Protein AF-A0A250WRG3-F1 (afdb_monomer)

Radius of gyration: 29.63 Å; Cα contacts (8 Å, |Δi|>4): 263; chains: 1; bounding box: 100×42×71 Å

InterPro domains:
  IPR007217 Per1-like [PF04080] (64-296)
  IPR007217 Per1-like [PTHR13148] (9-296)

Sequence (308 aa):
MRGIFLISLLLTAIYRRVQGSEGDTSPAFHSCTWRCQHTGCAQVRENIEICGTACPHINQLPIPTALRLTRWSCEDDCRYHCMHELEDARRAQGVPNQHRVIKYFGKWPFQRVLGAQEFMSVLLSLGNMLAHIHACLALISCCSSITQKPYTGHFKMGRSKSPCTEEVFSSMNAATPSADAIVSGSNTKSVRLGGVGLHYPYLGLWLMYSGIHVNAWLWSAAFHVRDTRLTERLDYCSANVVVAASLVCALLRAALPAPKQYRALGIMAVGLVLAVTGWHLRYMLYIKFDYGWNMRYLRGQVNQSIHE

Solvent-accessible surface area (backbone atoms only — not comparable to full-atom values): 18076 Å² total; per-residue (Å²): 113,73,67,60,52,50,51,51,53,48,53,59,66,65,57,63,72,85,70,62,49,75,40,60,67,31,64,68,48,52,53,36,28,55,40,13,57,77,58,15,38,23,74,81,52,91,98,39,71,47,64,21,70,49,27,85,69,45,97,64,80,76,59,54,65,41,38,59,75,49,62,53,44,28,62,57,34,14,45,51,54,41,48,42,52,54,51,52,53,52,57,72,65,64,54,90,87,65,79,72,82,65,46,41,87,93,37,66,77,52,77,63,50,82,50,10,47,37,47,68,56,22,52,52,23,47,51,53,22,49,52,29,50,51,53,42,51,53,56,50,50,53,54,55,59,60,74,69,59,78,90,83,67,85,88,65,99,60,94,74,83,62,88,76,59,63,75,69,48,65,82,73,61,93,78,84,86,87,84,89,84,89,87,87,88,91,79,91,73,89,73,82,77,69,87,73,71,87,76,64,91,54,53,68,58,53,47,51,52,27,52,50,44,32,54,21,23,49,27,40,20,48,21,32,39,36,81,41,81,63,32,46,51,47,21,58,49,29,50,51,51,47,56,51,48,53,53,39,50,53,37,49,66,60,14,70,82,39,60,72,75,54,22,52,52,28,52,51,51,41,53,50,52,52,51,55,49,52,53,51,49,49,39,42,73,74,73,57,75,50,68,71,58,50,57,30,55,77,68,68,54,80,81,80,70,97,78,125

Foldseek 3Di:
DVVVVVVVVVVVVVPPPPDDWPQAPDPLLVQQLVCCQVQQWGDSDVVDIDGQLQHPNDPDDDRDPLCVVQVDHSSNSSSLRSLQVVQVVQVVVVPVPPPDFTDHPNDGNADDDSQFRLVVQLVVLVVQLVVLVVVLVLLVVVLVVLVPDDPPDDDDPDPDDDPNPPPPVVVPDPDDDDDDDDDDDDDDDPDPPDDDRPDPPCSVLSNVLSVLSNQLSVLSSSCSSHPDPVSVLSNLLSVLVNLLSVVLSVLCVVQVVDDPVSVVVSVVVNVVSVVVSVVVSCCCPPPHPDPVVSVCVSVVNDDPDPPD

Structure (mmCIF, N/CA/C/O backbone):
data_AF-A0A250WRG3-F1
#
_entry.id   AF-A0A250WRG3-F1
#
loop_
_atom_site.group_PDB
_atom_site.id
_atom_site.type_symbol
_atom_site.label_atom_id
_atom_site.label_alt_id
_atom_site.label_comp_id
_atom_site.label_asym_id
_atom_site.label_entity_id
_atom_site.label_seq_id
_atom_site.pdbx_PDB_ins_code
_atom_site.Cartn_x
_atom_site.Cartn_y
_atom_site.Cartn_z
_atom_site.occupancy
_atom_site.B_iso_or_equiv
_atom_site.auth_seq_id
_atom_site.auth_comp_id
_atom_site.auth_asym_id
_atom_site.auth_atom_id
_atom_site.pdbx_PDB_model_num
ATOM 1 N N . MET A 1 1 ? 44.764 -16.989 21.990 1.00 52.09 1 MET A N 1
ATOM 2 C CA . MET A 1 1 ? 44.731 -17.197 20.519 1.00 52.09 1 MET A CA 1
ATOM 3 C C . MET A 1 1 ? 43.597 -18.111 20.039 1.00 52.09 1 MET A C 1
ATOM 5 O O . MET A 1 1 ? 42.956 -17.757 19.062 1.00 52.09 1 MET A O 1
ATOM 9 N N . ARG A 1 2 ? 43.262 -19.218 20.727 1.00 55.12 2 ARG A N 1
ATOM 10 C CA . ARG A 1 2 ? 42.149 -20.119 20.331 1.00 55.12 2 ARG A CA 1
ATOM 11 C C . ARG A 1 2 ? 40.747 -19.471 20.339 1.00 55.12 2 ARG A C 1
ATOM 13 O O . ARG A 1 2 ? 39.940 -19.777 19.472 1.00 55.12 2 ARG A O 1
ATOM 20 N N . GLY A 1 3 ? 40.483 -18.530 21.253 1.00 52.00 3 GLY A N 1
ATOM 21 C CA . GLY A 1 3 ? 39.196 -17.815 21.328 1.00 52.00 3 GLY A CA 1
ATOM 22 C C . GLY A 1 3 ? 38.951 -16.808 20.195 1.00 52.00 3 GLY A C 1
ATOM 23 O O . GLY A 1 3 ? 37.831 -16.693 19.719 1.00 52.00 3 GLY A O 1
ATOM 24 N N . ILE A 1 4 ? 39.999 -16.139 19.697 1.00 59.41 4 ILE A N 1
ATOM 25 C CA . ILE A 1 4 ? 39.891 -15.183 18.575 1.00 59.41 4 ILE A CA 1
ATOM 26 C C . ILE A 1 4 ? 39.601 -15.928 17.265 1.00 59.41 4 ILE A C 1
ATOM 28 O O . ILE A 1 4 ? 38.814 -15.462 16.448 1.00 59.41 4 ILE A O 1
ATOM 32 N N . PHE A 1 5 ? 40.180 -17.120 17.092 1.00 60.19 5 PHE A N 1
ATOM 33 C CA . PHE A 1 5 ? 39.924 -17.966 15.927 1.00 60.19 5 PHE A CA 1
ATOM 34 C C . PHE A 1 5 ? 38.482 -18.489 15.902 1.00 60.19 5 PHE A C 1
ATOM 36 O O . PHE A 1 5 ? 37.865 -18.485 14.846 1.00 60.19 5 PHE A O 1
ATOM 43 N N . LEU A 1 6 ? 37.919 -18.860 17.059 1.00 57.47 6 LEU A N 1
ATOM 44 C CA . LEU A 1 6 ? 36.515 -19.275 17.186 1.00 57.47 6 LEU A CA 1
ATOM 45 C C . LEU A 1 6 ? 35.536 -18.118 16.961 1.00 57.47 6 LEU A C 1
ATOM 47 O O . LEU A 1 6 ? 34.519 -18.318 16.308 1.00 57.47 6 LEU A O 1
ATOM 51 N N . ILE A 1 7 ? 35.856 -16.909 17.433 1.00 64.38 7 ILE A N 1
ATOM 52 C CA . ILE A 1 7 ? 35.065 -15.704 17.144 1.00 64.38 7 ILE A CA 1
ATOM 53 C C . ILE A 1 7 ? 35.142 -15.359 15.650 1.00 64.38 7 ILE A C 1
ATOM 55 O O . ILE A 1 7 ? 34.116 -15.073 15.053 1.00 64.38 7 ILE A O 1
ATOM 59 N N . SER A 1 8 ? 36.310 -15.465 15.008 1.00 62.38 8 SER A N 1
ATOM 60 C CA . SER A 1 8 ? 36.462 -15.264 13.556 1.00 62.38 8 SER A CA 1
ATOM 61 C C . SER A 1 8 ? 35.712 -16.322 12.726 1.00 62.38 8 SER A C 1
ATOM 63 O O . SER A 1 8 ? 35.047 -15.984 11.747 1.00 62.38 8 SER A O 1
ATOM 65 N N . LEU A 1 9 ? 35.733 -17.594 13.147 1.00 61.31 9 LEU A N 1
ATOM 66 C CA . LEU A 1 9 ? 34.967 -18.683 12.521 1.00 61.31 9 LEU A CA 1
ATOM 67 C C . LEU A 1 9 ? 33.452 -18.523 12.726 1.00 61.31 9 LEU A C 1
ATOM 69 O O . LEU A 1 9 ? 32.679 -18.799 11.815 1.00 61.31 9 LEU A O 1
ATOM 73 N N . LEU A 1 10 ? 33.022 -18.031 13.892 1.00 58.41 10 LEU A N 1
ATOM 74 C CA . LEU A 1 10 ? 31.625 -17.688 14.160 1.00 58.41 10 LEU A CA 1
ATOM 75 C C . LEU A 1 10 ? 31.193 -16.455 13.359 1.00 58.41 10 LEU A C 1
ATOM 77 O O . LEU A 1 10 ? 30.137 -16.496 12.752 1.00 58.41 10 LEU A O 1
ATOM 81 N N . LEU A 1 11 ? 32.008 -15.403 13.260 1.00 57.62 11 LEU A N 1
ATOM 82 C CA . LEU A 1 11 ? 31.707 -14.208 12.457 1.00 57.62 11 LEU A CA 1
ATOM 83 C C . LEU A 1 11 ? 31.663 -14.510 10.948 1.00 57.62 11 LEU A C 1
ATOM 85 O O . LEU A 1 11 ? 30.830 -13.957 10.237 1.00 57.62 11 LEU A O 1
ATOM 89 N N . THR A 1 12 ? 32.500 -15.427 10.453 1.00 60.34 12 THR A N 1
ATOM 90 C CA . THR A 1 12 ? 32.446 -15.890 9.053 1.00 60.34 12 THR A CA 1
ATOM 91 C C . THR A 1 12 ? 31.292 -16.866 8.791 1.00 60.34 12 THR A C 1
ATOM 93 O O . THR A 1 12 ? 30.733 -16.842 7.698 1.00 60.34 12 THR A O 1
ATOM 96 N N . ALA A 1 13 ? 30.861 -17.651 9.788 1.00 56.41 13 ALA A N 1
ATOM 97 C CA . ALA A 1 13 ? 29.656 -18.489 9.714 1.00 56.41 13 ALA A CA 1
ATOM 98 C C . ALA A 1 13 ? 28.337 -17.702 9.903 1.00 56.41 13 ALA A C 1
ATOM 100 O O . ALA A 1 13 ? 27.296 -18.109 9.386 1.00 56.41 13 ALA A O 1
ATOM 101 N N . ILE A 1 14 ? 28.381 -16.568 10.614 1.00 53.28 14 ILE A N 1
ATOM 102 C CA . ILE A 1 14 ? 27.273 -15.615 10.816 1.00 53.28 14 ILE A CA 1
ATOM 103 C C . ILE A 1 14 ? 27.176 -14.615 9.656 1.00 53.28 14 ILE A C 1
ATOM 105 O O . ILE A 1 14 ? 26.111 -14.038 9.447 1.00 53.28 14 ILE A O 1
ATOM 109 N N . TYR A 1 15 ? 28.202 -14.503 8.802 1.00 45.25 15 TYR A N 1
ATOM 110 C CA . TYR A 1 15 ? 28.076 -13.901 7.472 1.00 45.25 15 TYR A CA 1
ATOM 111 C C . TYR A 1 15 ? 27.241 -14.809 6.551 1.00 45.25 15 TYR A C 1
ATOM 113 O O . TYR A 1 15 ? 27.670 -15.257 5.486 1.00 45.25 15 TYR A O 1
ATOM 121 N N . ARG A 1 16 ? 25.995 -15.093 6.945 1.00 46.97 16 ARG A N 1
ATOM 122 C CA . ARG A 1 16 ? 24.955 -15.427 5.986 1.00 46.97 16 ARG A CA 1
ATOM 123 C C . ARG A 1 16 ? 24.880 -14.227 5.066 1.00 46.97 16 ARG A C 1
ATOM 125 O O . ARG A 1 16 ? 24.434 -13.154 5.462 1.00 46.97 16 ARG A O 1
ATOM 132 N N . ARG A 1 17 ? 25.370 -14.404 3.841 1.00 48.59 17 ARG A N 1
ATOM 133 C CA . ARG A 1 17 ? 25.143 -13.445 2.766 1.00 48.59 17 ARG A CA 1
ATOM 134 C C . ARG A 1 17 ? 23.641 -13.181 2.767 1.00 48.59 17 ARG A C 1
ATOM 136 O O . ARG A 1 17 ? 22.871 -14.113 2.544 1.00 48.59 17 ARG A O 1
ATOM 143 N N . VAL A 1 18 ? 23.232 -11.948 3.058 1.00 57.41 18 VAL A N 1
ATOM 144 C CA . VAL A 1 18 ? 21.893 -11.472 2.712 1.00 57.41 18 VAL A CA 1
ATOM 145 C C . VAL A 1 18 ? 21.832 -11.590 1.196 1.00 57.41 18 VAL A C 1
ATOM 147 O O . VAL A 1 18 ? 22.334 -10.740 0.466 1.00 57.41 18 VAL A O 1
ATOM 150 N N . GLN A 1 19 ? 21.373 -12.742 0.720 1.00 59.53 19 GLN A N 1
ATOM 151 C CA . GLN A 1 19 ? 21.234 -12.996 -0.696 1.00 59.53 19 GLN A CA 1
ATOM 152 C C . GLN A 1 19 ? 19.965 -12.272 -1.113 1.00 59.53 19 GLN A C 1
ATOM 154 O O . GLN A 1 19 ? 18.886 -12.523 -0.572 1.00 59.53 19 GLN A O 1
ATOM 159 N N . GLY A 1 20 ? 20.116 -11.330 -2.045 1.00 67.25 20 GLY A N 1
ATOM 160 C CA . GLY A 1 20 ? 18.975 -10.791 -2.770 1.00 67.25 20 GLY A CA 1
ATOM 161 C C . GLY A 1 20 ? 18.187 -11.930 -3.414 1.00 67.25 20 GLY A C 1
ATOM 162 O O . GLY A 1 20 ? 18.671 -13.063 -3.513 1.00 67.25 20 GLY A O 1
ATOM 163 N N . SER A 1 21 ? 16.963 -11.647 -3.853 1.00 78.75 21 SER A N 1
ATOM 164 C CA . SER A 1 21 ? 16.206 -12.645 -4.603 1.00 78.75 21 SER A CA 1
ATOM 165 C C . SER A 1 21 ? 17.012 -13.144 -5.813 1.00 78.75 21 SER A C 1
ATOM 167 O O . SER A 1 21 ? 17.951 -12.495 -6.279 1.00 78.75 21 SER A O 1
ATOM 169 N N . GLU A 1 22 ? 16.672 -14.323 -6.331 1.00 82.25 22 GLU A N 1
ATOM 170 C CA . GLU A 1 22 ? 17.368 -14.893 -7.494 1.00 82.25 22 GLU A CA 1
ATOM 171 C C . GLU A 1 22 ? 17.373 -13.913 -8.687 1.00 82.25 22 GLU A C 1
ATOM 173 O O . GLU A 1 22 ? 18.369 -13.806 -9.399 1.00 82.25 22 GLU A O 1
ATOM 178 N N . GLY A 1 23 ? 16.315 -13.106 -8.837 1.00 84.94 23 GLY A N 1
ATOM 179 C CA . GLY A 1 23 ? 16.266 -12.016 -9.809 1.00 84.94 23 GLY A CA 1
ATOM 180 C C . GLY A 1 23 ? 17.217 -10.859 -9.481 1.00 84.94 23 GLY A C 1
ATOM 181 O O . GLY A 1 23 ? 17.881 -10.347 -10.380 1.00 84.94 23 GLY A O 1
ATOM 182 N N . ASP A 1 24 ? 17.356 -10.491 -8.203 1.00 86.31 24 ASP A N 1
ATOM 183 C CA . ASP A 1 24 ? 18.244 -9.404 -7.740 1.00 86.31 24 ASP A CA 1
ATOM 184 C C . ASP A 1 24 ? 19.723 -9.712 -7.916 1.00 86.31 24 ASP A C 1
ATOM 186 O O . ASP A 1 24 ? 20.548 -8.804 -7.954 1.00 86.31 24 ASP A O 1
ATOM 190 N N . THR A 1 25 ? 20.080 -10.989 -7.972 1.00 88.62 25 THR A N 1
ATOM 191 C CA . THR A 1 25 ? 21.469 -11.428 -8.134 1.00 88.62 25 THR A CA 1
ATOM 192 C C . THR A 1 25 ? 21.793 -11.813 -9.578 1.00 88.62 25 THR A C 1
ATOM 194 O O . THR A 1 25 ? 22.950 -12.091 -9.882 1.00 88.62 25 THR A O 1
ATOM 197 N N . SER A 1 26 ? 20.808 -11.770 -10.486 1.00 90.19 26 SER A N 1
ATOM 198 C CA . SER A 1 26 ? 20.960 -12.154 -11.892 1.00 90.19 26 SER A CA 1
ATOM 199 C C . SER A 1 26 ? 21.845 -11.170 -12.676 1.00 90.19 26 SER A C 1
ATOM 201 O O . SER A 1 26 ? 21.442 -10.022 -12.895 1.00 90.19 26 SER A O 1
ATOM 203 N N . PRO A 1 27 ? 23.016 -11.600 -13.194 1.00 92.38 27 PRO A N 1
ATOM 204 C CA . PRO A 1 27 ? 23.880 -10.737 -14.003 1.00 92.38 27 PRO A CA 1
ATOM 205 C C . PRO A 1 27 ? 23.204 -10.267 -15.295 1.00 92.38 27 PRO A C 1
ATOM 207 O O . PRO A 1 27 ? 23.422 -9.139 -15.731 1.00 92.38 27 PRO A O 1
ATOM 210 N N . ALA A 1 28 ? 22.348 -11.109 -15.884 1.00 90.69 28 ALA A N 1
ATOM 211 C CA . ALA A 1 28 ? 21.584 -10.768 -17.081 1.00 90.69 28 ALA A CA 1
ATOM 212 C C . ALA A 1 28 ? 20.602 -9.618 -16.810 1.00 90.69 28 ALA A C 1
ATOM 214 O O . ALA A 1 28 ? 20.494 -8.694 -17.615 1.00 90.69 28 ALA A O 1
ATOM 215 N N . PHE A 1 29 ? 19.940 -9.629 -15.647 1.00 92.38 29 PHE A N 1
ATOM 216 C CA . PHE A 1 29 ? 19.032 -8.555 -15.252 1.00 92.38 29 PHE A CA 1
ATOM 217 C C . PHE A 1 29 ? 19.786 -7.239 -15.025 1.00 92.38 29 PHE A C 1
ATOM 219 O O . PHE A 1 29 ? 19.388 -6.196 -15.546 1.00 92.38 29 PHE A O 1
ATOM 226 N N . HIS A 1 30 ? 20.913 -7.285 -14.308 1.00 93.44 30 HIS A N 1
ATOM 227 C CA . HIS A 1 30 ? 21.760 -6.107 -14.081 1.00 93.44 30 HIS A CA 1
ATOM 228 C C . HIS A 1 30 ? 22.308 -5.532 -15.384 1.00 93.44 30 HIS A C 1
ATOM 230 O O . HIS A 1 30 ? 22.240 -4.327 -15.599 1.00 93.44 30 HIS A O 1
ATOM 236 N N . SER A 1 31 ? 22.798 -6.383 -16.286 1.00 94.12 31 SER A N 1
ATOM 237 C CA . SER A 1 31 ? 23.332 -5.942 -17.576 1.00 94.12 31 SER A CA 1
ATOM 238 C C . SER A 1 31 ? 22.256 -5.282 -18.445 1.00 94.12 31 SER A C 1
ATOM 240 O O . SER A 1 31 ? 22.477 -4.193 -18.978 1.00 94.12 31 SER A O 1
ATOM 242 N N . CYS A 1 32 ? 21.071 -5.896 -18.523 1.00 93.44 32 CYS A N 1
ATOM 243 C CA . CYS A 1 32 ? 19.923 -5.363 -19.252 1.00 93.44 32 CYS A CA 1
ATOM 244 C C . CYS A 1 32 ? 19.477 -4.003 -18.699 1.00 93.44 32 CYS A C 1
ATOM 246 O O . CYS A 1 32 ? 19.359 -3.028 -19.443 1.00 93.44 32 CYS A O 1
ATOM 248 N N . THR A 1 33 ? 19.274 -3.919 -17.381 1.00 94.12 33 THR A N 1
ATOM 249 C CA . THR A 1 33 ? 18.787 -2.694 -16.732 1.00 94.12 33 THR A CA 1
ATOM 250 C C . THR A 1 33 ? 19.800 -1.565 -16.828 1.00 94.12 33 THR A C 1
ATOM 252 O O . THR A 1 33 ? 19.420 -0.451 -17.181 1.00 94.12 33 THR A O 1
ATOM 255 N N . TRP A 1 34 ? 21.085 -1.856 -16.603 1.00 94.06 34 TRP A N 1
ATOM 256 C CA . TRP A 1 34 ? 22.159 -0.880 -16.749 1.00 94.06 34 TRP A CA 1
ATOM 257 C C . TRP A 1 34 ? 22.223 -0.334 -18.176 1.00 94.06 34 TRP A C 1
ATOM 259 O O . TRP A 1 34 ? 22.240 0.880 -18.359 1.00 94.06 34 TRP A O 1
ATOM 269 N N . ARG A 1 35 ? 22.188 -1.201 -19.199 1.00 93.25 35 ARG A N 1
ATOM 270 C CA . ARG A 1 35 ? 22.231 -0.757 -20.600 1.00 93.25 35 ARG A CA 1
ATOM 271 C C . ARG A 1 35 ? 21.020 0.109 -20.939 1.00 93.25 35 ARG A C 1
ATOM 273 O O . ARG A 1 35 ? 21.198 1.247 -21.351 1.00 93.25 35 ARG A O 1
ATOM 280 N N . CYS A 1 36 ? 19.814 -0.370 -20.635 1.00 92.75 36 CYS A N 1
ATOM 281 C CA . CYS A 1 36 ? 18.571 0.361 -20.887 1.00 92.75 36 CYS A CA 1
ATOM 282 C C . CYS A 1 36 ? 18.566 1.751 -20.234 1.00 92.75 36 CYS A C 1
ATOM 284 O O . CYS A 1 36 ? 18.158 2.720 -20.864 1.00 92.75 36 CYS A O 1
ATOM 286 N N . GLN A 1 37 ? 19.074 1.885 -19.007 1.00 92.88 37 GLN A N 1
ATOM 287 C CA . GLN A 1 37 ? 19.130 3.179 -18.322 1.00 92.88 37 GLN A CA 1
ATOM 288 C C . GLN A 1 37 ? 20.056 4.191 -19.005 1.00 92.88 37 GLN A C 1
ATOM 290 O O . GLN A 1 37 ? 19.748 5.381 -19.013 1.00 92.88 37 GLN A O 1
ATOM 295 N N . HIS A 1 38 ? 21.178 3.735 -19.568 1.00 90.88 38 HIS A N 1
ATOM 296 C CA . HIS A 1 38 ? 22.181 4.616 -20.175 1.00 90.88 38 HIS A CA 1
ATOM 297 C C . HIS A 1 38 ? 21.868 4.944 -21.637 1.00 90.88 38 HIS A C 1
ATOM 299 O O . HIS A 1 38 ? 22.127 6.058 -22.081 1.00 90.88 38 HIS A O 1
ATOM 305 N N . THR A 1 39 ? 21.317 3.990 -22.391 1.00 88.75 39 THR A N 1
ATOM 306 C CA . THR A 1 39 ? 21.052 4.148 -23.831 1.00 88.75 39 THR A CA 1
ATOM 307 C C . THR A 1 39 ? 19.570 4.319 -24.167 1.00 88.75 39 THR A C 1
ATOM 309 O O . THR A 1 39 ? 19.235 4.551 -25.322 1.00 88.75 39 THR A O 1
ATOM 312 N N . GLY A 1 40 ? 18.663 4.202 -23.194 1.00 88.50 40 GLY A N 1
ATOM 313 C CA . GLY A 1 40 ? 17.206 4.175 -23.394 1.00 88.50 40 GLY A CA 1
ATOM 314 C C . GLY A 1 40 ? 16.669 2.805 -23.829 1.00 88.50 40 GLY A C 1
ATOM 315 O O . GLY A 1 40 ? 15.524 2.472 -23.524 1.00 88.50 40 GLY A O 1
ATOM 316 N N . CYS A 1 41 ? 17.506 1.993 -24.480 1.00 89.31 41 CYS A N 1
ATOM 317 C CA . CYS A 1 41 ? 17.183 0.647 -24.944 1.00 89.31 41 CYS A CA 1
ATOM 318 C C . CYS A 1 41 ? 18.270 -0.372 -24.574 1.00 89.31 41 CYS A C 1
ATOM 320 O O . CYS A 1 41 ? 19.432 -0.013 -24.390 1.00 89.31 41 CYS A O 1
ATOM 322 N N . ALA A 1 42 ? 17.904 -1.645 -24.446 1.00 89.31 42 ALA A N 1
ATOM 323 C CA . ALA A 1 42 ? 18.813 -2.755 -24.202 1.00 89.31 42 ALA A CA 1
ATOM 324 C C . ALA A 1 42 ? 18.514 -3.918 -25.149 1.00 89.31 42 ALA A C 1
ATOM 326 O O . ALA A 1 42 ? 17.386 -4.399 -25.233 1.00 89.31 42 ALA A O 1
ATOM 327 N N . GLN A 1 43 ? 19.553 -4.423 -25.807 1.00 87.25 43 GLN A N 1
ATOM 328 C CA . GLN A 1 43 ? 19.478 -5.675 -26.547 1.00 87.25 43 GLN A CA 1
ATOM 329 C C . GLN A 1 43 ? 19.546 -6.853 -25.569 1.00 87.25 43 GLN A C 1
ATOM 331 O O . GLN A 1 43 ? 20.522 -6.984 -24.826 1.00 87.25 43 GLN A O 1
ATOM 336 N N . VAL A 1 44 ? 18.516 -7.702 -25.570 1.00 84.19 44 VAL A N 1
ATOM 337 C CA . VAL A 1 44 ? 18.405 -8.845 -24.642 1.00 84.19 44 VAL A CA 1
ATOM 338 C C . VAL A 1 44 ? 18.717 -10.168 -25.342 1.00 84.19 44 VAL A C 1
ATOM 340 O O . VAL A 1 44 ? 19.273 -11.076 -24.724 1.00 84.19 44 VAL A O 1
ATOM 343 N N . ARG A 1 45 ? 18.405 -10.274 -26.641 1.00 81.06 45 ARG A N 1
ATOM 344 C CA . ARG A 1 45 ? 18.690 -11.431 -27.509 1.00 81.06 45 ARG A CA 1
ATOM 345 C C . ARG A 1 45 ? 19.027 -10.964 -28.927 1.00 81.06 45 ARG A C 1
ATOM 347 O O . ARG A 1 45 ? 18.960 -9.773 -29.235 1.00 81.06 45 ARG A O 1
ATOM 354 N N . GLU A 1 46 ? 19.396 -11.894 -29.803 1.00 82.69 46 GLU A N 1
ATOM 355 C CA . GLU A 1 46 ? 19.498 -11.604 -31.237 1.00 82.69 46 GLU A CA 1
ATOM 356 C C . GLU A 1 46 ? 18.148 -11.087 -31.757 1.00 82.69 46 GLU A C 1
ATOM 358 O O . GLU A 1 46 ? 17.116 -11.725 -31.561 1.00 82.69 46 GLU A O 1
ATOM 363 N N . ASN A 1 47 ? 18.159 -9.904 -32.379 1.00 83.12 47 ASN A N 1
ATOM 364 C CA . ASN A 1 47 ? 16.991 -9.206 -32.938 1.00 83.12 47 ASN A CA 1
ATOM 365 C C . ASN A 1 47 ? 15.889 -8.794 -31.943 1.00 83.12 47 ASN A C 1
ATOM 367 O O . ASN A 1 47 ? 14.820 -8.370 -32.376 1.00 83.12 47 ASN A O 1
ATOM 371 N N . ILE A 1 48 ? 16.132 -8.883 -30.631 1.00 84.25 48 ILE A N 1
ATOM 372 C CA . ILE A 1 48 ? 15.190 -8.412 -29.607 1.00 84.25 48 ILE A CA 1
ATOM 373 C C . ILE A 1 48 ? 15.846 -7.289 -28.810 1.00 84.25 48 ILE A C 1
ATOM 375 O O . ILE A 1 48 ? 16.755 -7.506 -27.999 1.00 84.25 48 ILE A O 1
ATOM 379 N N . GLU A 1 49 ? 15.348 -6.081 -29.050 1.00 88.56 49 GLU A N 1
ATOM 380 C CA . GLU A 1 49 ? 15.673 -4.870 -28.312 1.00 88.56 49 GLU A CA 1
ATOM 381 C C . GLU A 1 49 ? 14.451 -4.428 -27.511 1.00 88.56 49 GLU A C 1
ATOM 383 O O . GLU A 1 49 ? 13.335 -4.365 -28.025 1.00 88.56 49 GLU A O 1
ATOM 388 N N . ILE A 1 50 ? 14.671 -4.118 -26.238 1.00 87.69 50 ILE A N 1
ATOM 389 C CA . ILE A 1 50 ? 13.661 -3.509 -25.380 1.00 87.69 50 ILE A CA 1
ATOM 390 C C . ILE A 1 50 ? 14.024 -2.049 -25.147 1.00 87.69 50 ILE A C 1
ATOM 392 O O . ILE A 1 50 ? 15.197 -1.717 -25.007 1.00 87.69 50 ILE A O 1
ATOM 396 N N . CYS A 1 51 ? 13.028 -1.179 -25.039 1.00 87.38 51 CYS A N 1
ATOM 397 C CA . CYS A 1 51 ? 13.238 0.235 -24.756 1.00 87.38 51 CYS A CA 1
ATOM 398 C C . CYS A 1 51 ? 12.388 0.668 -23.566 1.00 87.38 51 CYS A C 1
ATOM 400 O O . CYS A 1 51 ? 11.204 0.342 -23.491 1.00 87.38 51 CYS A O 1
ATOM 402 N N . GLY A 1 52 ? 12.987 1.417 -22.640 1.00 85.62 52 GLY A N 1
ATOM 403 C CA . GLY A 1 52 ? 12.271 2.023 -21.525 1.00 85.62 52 GLY A CA 1
ATOM 404 C C . GLY A 1 52 ? 11.484 3.238 -22.002 1.00 85.62 52 GLY A C 1
ATOM 405 O O . GLY A 1 52 ? 12.039 4.319 -22.142 1.00 85.62 52 GLY A O 1
ATOM 406 N N . THR A 1 53 ? 10.181 3.095 -22.213 1.00 85.94 53 THR A N 1
ATOM 407 C CA . THR A 1 53 ? 9.251 4.174 -22.598 1.00 85.94 53 THR A CA 1
ATOM 408 C C . THR A 1 53 ? 9.276 5.427 -21.703 1.00 85.94 53 THR A C 1
ATOM 410 O O . THR A 1 53 ? 8.852 6.499 -22.136 1.00 85.94 53 THR A O 1
ATOM 413 N N . ALA A 1 54 ? 9.762 5.321 -20.462 1.00 84.06 54 ALA A N 1
ATOM 414 C CA . ALA A 1 54 ? 9.962 6.450 -19.547 1.00 84.06 54 ALA A CA 1
ATOM 415 C C . ALA A 1 54 ? 11.354 7.117 -19.650 1.00 84.06 54 ALA A C 1
ATOM 417 O O . ALA A 1 54 ? 11.644 8.037 -18.881 1.00 84.06 54 ALA A O 1
ATOM 418 N N . CYS A 1 55 ? 12.231 6.661 -20.550 1.00 85.75 55 CYS A N 1
ATOM 419 C CA . CYS A 1 55 ? 13.596 7.166 -20.686 1.00 85.75 55 CYS A CA 1
ATOM 420 C C . CYS A 1 55 ? 13.689 8.375 -21.635 1.00 85.75 55 CYS A C 1
ATOM 422 O O . CYS A 1 55 ? 13.083 8.374 -22.704 1.00 85.75 55 CYS A O 1
ATOM 424 N N . PRO A 1 56 ? 14.483 9.407 -21.286 1.00 72.38 56 PRO A N 1
ATOM 425 C CA . PRO A 1 56 ? 14.587 10.643 -22.067 1.00 72.38 56 PRO A CA 1
ATOM 426 C C . PRO A 1 56 ? 15.460 10.510 -23.324 1.00 72.38 56 PRO A C 1
ATOM 428 O O . PRO A 1 56 ? 15.405 11.372 -24.193 1.00 72.38 56 PRO A O 1
ATOM 431 N N . HIS A 1 57 ? 16.280 9.457 -23.414 1.00 70.25 57 HIS A N 1
ATOM 432 C CA . HIS A 1 57 ? 17.246 9.241 -24.500 1.00 70.25 57 HIS A CA 1
ATOM 433 C C . HIS A 1 57 ? 16.626 8.672 -25.781 1.00 70.25 57 HIS A C 1
ATOM 435 O O . HIS A 1 57 ? 17.313 8.526 -26.789 1.00 70.25 57 HIS A O 1
ATOM 441 N N . ILE A 1 58 ? 15.332 8.357 -25.755 1.00 68.12 58 ILE A N 1
ATOM 442 C CA . ILE A 1 58 ? 14.614 7.864 -26.923 1.00 68.12 58 ILE A CA 1
ATOM 443 C C . ILE A 1 58 ? 14.109 9.082 -27.700 1.00 68.12 58 ILE A C 1
ATOM 445 O O . ILE A 1 58 ? 13.339 9.879 -27.173 1.00 68.12 58 ILE A O 1
ATOM 449 N N . ASN A 1 59 ? 14.509 9.217 -28.967 1.00 55.09 59 ASN A N 1
ATOM 450 C CA . ASN A 1 59 ? 14.082 10.287 -29.887 1.00 55.09 59 ASN A CA 1
ATOM 451 C C . ASN A 1 59 ? 12.582 10.233 -30.266 1.00 55.09 59 ASN A C 1
ATOM 453 O O . ASN A 1 59 ? 12.172 10.798 -31.280 1.00 55.09 59 ASN A O 1
ATOM 457 N N . GLN A 1 60 ? 11.748 9.550 -29.481 1.00 59.19 60 GLN A N 1
ATOM 458 C CA . GLN A 1 60 ? 10.313 9.472 -29.699 1.00 59.19 60 GLN A CA 1
ATOM 459 C C . GLN A 1 60 ? 9.552 10.297 -28.661 1.00 59.19 60 GLN A C 1
ATOM 461 O O . GLN A 1 60 ? 9.827 10.267 -27.466 1.00 59.19 60 GLN A O 1
ATOM 466 N N . LEU A 1 61 ? 8.601 11.048 -29.215 1.00 64.69 61 LEU A N 1
ATOM 467 C CA . LEU A 1 61 ? 7.418 11.694 -28.657 1.00 64.69 61 LEU A CA 1
ATOM 468 C C . LEU A 1 61 ? 6.967 11.272 -27.235 1.00 64.69 61 LEU A C 1
ATOM 470 O O . LEU A 1 61 ? 7.173 10.149 -26.791 1.00 64.69 61 LEU A O 1
ATOM 474 N N . PRO A 1 62 ? 6.290 12.193 -26.526 1.00 75.06 62 PRO A N 1
ATOM 475 C CA . PRO A 1 62 ? 6.255 12.296 -25.068 1.00 75.06 62 PRO A CA 1
ATOM 476 C C . PRO A 1 62 ? 5.939 10.999 -24.311 1.00 75.06 62 PRO A C 1
ATOM 478 O O . PRO A 1 62 ? 4.990 10.301 -24.656 1.00 75.06 62 PRO A O 1
ATOM 481 N N . ILE A 1 63 ? 6.651 10.781 -23.189 1.00 82.62 63 ILE A N 1
ATOM 482 C CA . ILE A 1 63 ? 6.371 9.721 -22.196 1.00 82.62 63 ILE A CA 1
ATOM 483 C C . ILE A 1 63 ? 4.850 9.583 -21.993 1.00 82.62 63 ILE A C 1
ATOM 485 O O . ILE A 1 63 ? 4.202 10.598 -21.691 1.00 82.62 63 ILE A O 1
ATOM 489 N N . PRO A 1 64 ? 4.273 8.371 -22.104 1.00 87.56 64 PRO A N 1
ATOM 490 C CA . PRO A 1 64 ? 2.833 8.187 -21.992 1.00 87.56 64 PRO A CA 1
ATOM 491 C C . PRO A 1 64 ? 2.266 8.776 -20.694 1.00 87.56 64 PRO A C 1
ATOM 493 O O . PRO A 1 64 ? 2.837 8.612 -19.611 1.00 87.56 64 PRO A O 1
ATOM 496 N N . THR A 1 65 ? 1.106 9.438 -20.782 1.00 88.75 65 THR A N 1
ATOM 497 C CA . THR A 1 65 ? 0.484 10.160 -19.655 1.00 88.75 65 THR A CA 1
ATOM 498 C C . THR A 1 65 ? 0.298 9.282 -18.420 1.00 88.75 65 THR A C 1
ATOM 500 O O . THR A 1 65 ? 0.526 9.744 -17.308 1.00 88.75 65 THR A O 1
ATOM 503 N N . ALA A 1 66 ? -0.041 8.004 -18.598 1.00 90.12 66 ALA A N 1
ATOM 504 C CA . ALA A 1 66 ? -0.174 7.054 -17.497 1.00 90.12 66 ALA A CA 1
ATOM 505 C C . ALA A 1 66 ? 1.129 6.903 -16.691 1.00 90.12 66 ALA A C 1
ATOM 507 O O . ALA A 1 66 ? 1.097 6.982 -15.463 1.00 90.12 66 ALA A O 1
ATOM 508 N N . LEU A 1 67 ? 2.280 6.765 -17.363 1.00 89.88 67 LEU A N 1
ATOM 509 C CA . LEU A 1 67 ? 3.592 6.679 -16.710 1.00 89.88 67 LEU A CA 1
ATOM 510 C C . LEU A 1 67 ? 4.003 8.011 -16.072 1.00 89.88 67 LEU A C 1
ATOM 512 O O . LEU A 1 67 ? 4.607 8.011 -15.000 1.00 89.88 67 LEU A O 1
ATOM 516 N N . ARG A 1 68 ? 3.631 9.145 -16.683 1.00 89.75 68 ARG A N 1
ATOM 517 C CA . ARG A 1 68 ? 3.846 10.480 -16.098 1.00 89.75 68 ARG A CA 1
ATOM 518 C C . ARG A 1 68 ? 3.054 10.671 -14.806 1.00 89.75 68 ARG A C 1
ATOM 520 O O . ARG A 1 68 ? 3.621 11.086 -13.798 1.00 89.75 68 ARG A O 1
ATOM 527 N N . LEU A 1 69 ? 1.763 10.339 -14.824 1.00 91.19 69 LEU A N 1
ATOM 528 C CA . LEU A 1 69 ? 0.870 10.453 -13.668 1.00 91.19 69 LEU A CA 1
ATOM 529 C C . LEU A 1 69 ? 1.310 9.533 -12.525 1.00 91.19 69 LEU A C 1
ATOM 531 O O . LEU A 1 69 ? 1.334 9.949 -11.371 1.00 91.19 69 LEU A O 1
ATOM 535 N N . THR A 1 70 ? 1.727 8.310 -12.851 1.00 91.38 70 THR A N 1
ATOM 536 C CA . THR A 1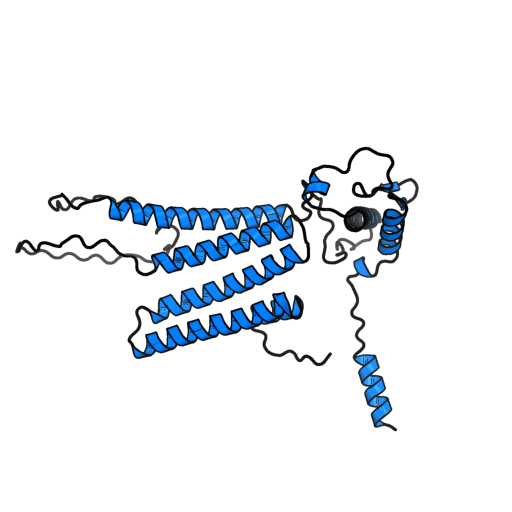 70 ? 2.228 7.332 -11.871 1.00 91.38 70 THR A CA 1
ATOM 537 C C . THR A 1 70 ? 3.727 7.477 -11.576 1.00 91.38 70 THR A C 1
ATOM 539 O O . THR A 1 70 ? 4.289 6.677 -10.832 1.00 91.38 70 THR A O 1
ATOM 542 N N . ARG A 1 71 ? 4.384 8.525 -12.097 1.00 91.56 71 ARG A N 1
ATOM 543 C CA . ARG A 1 71 ? 5.789 8.885 -11.828 1.00 91.56 71 ARG A CA 1
ATOM 544 C C . ARG A 1 71 ? 6.760 7.710 -11.990 1.00 91.56 71 ARG A C 1
ATOM 546 O O . ARG A 1 71 ? 7.531 7.385 -11.081 1.00 91.56 71 ARG A O 1
ATOM 553 N N . TRP A 1 72 ? 6.709 7.038 -13.131 1.00 91.62 72 TRP A N 1
ATOM 554 C CA . TRP A 1 72 ? 7.725 6.046 -13.480 1.00 91.62 72 TRP A CA 1
ATOM 555 C C . TRP A 1 72 ? 9.026 6.741 -13.860 1.00 91.62 72 TRP A C 1
ATOM 557 O O . TRP A 1 72 ? 9.031 7.650 -14.688 1.00 91.62 72 TRP A O 1
ATOM 567 N N . SER A 1 73 ? 10.122 6.318 -13.235 1.00 91.81 73 SER A N 1
ATOM 568 C CA . SER A 1 73 ? 11.458 6.718 -13.664 1.00 91.81 73 SER A CA 1
ATOM 569 C C . SER A 1 73 ? 11.923 5.831 -14.824 1.00 91.81 73 SER A C 1
ATOM 571 O O . SER A 1 73 ? 11.416 4.722 -15.002 1.00 91.81 73 SER A O 1
ATOM 573 N N . CYS A 1 74 ? 12.921 6.293 -15.582 1.00 91.56 74 CYS A N 1
ATOM 574 C CA . CYS A 1 74 ? 13.603 5.461 -16.578 1.00 91.56 74 CYS A CA 1
ATOM 575 C C . CYS A 1 74 ? 14.150 4.167 -15.947 1.00 91.56 74 CYS A C 1
ATOM 577 O O . CYS A 1 74 ? 14.002 3.088 -16.510 1.00 91.56 74 CYS A O 1
ATOM 579 N N . GLU A 1 75 ? 14.700 4.252 -14.732 1.00 92.81 75 GLU A N 1
ATOM 580 C CA . GLU A 1 75 ? 15.192 3.091 -13.987 1.00 92.81 75 GLU A CA 1
ATOM 581 C C . GLU A 1 75 ? 14.088 2.069 -13.692 1.00 92.81 75 GLU A C 1
ATOM 583 O O . GLU A 1 75 ? 14.284 0.877 -13.937 1.00 92.81 75 GLU A O 1
ATOM 588 N N . ASP A 1 76 ? 12.929 2.518 -13.205 1.00 92.44 76 ASP A N 1
ATOM 589 C CA . ASP A 1 76 ? 11.798 1.634 -12.912 1.00 92.44 76 ASP A CA 1
ATOM 590 C C . ASP A 1 76 ? 11.247 0.980 -14.180 1.00 92.44 76 ASP A C 1
ATOM 592 O O . ASP A 1 76 ? 10.923 -0.207 -14.178 1.00 92.44 76 ASP A O 1
ATOM 596 N N . ASP A 1 77 ? 11.153 1.744 -15.268 1.00 93.25 77 ASP A N 1
ATOM 597 C CA . ASP A 1 77 ? 10.600 1.259 -16.529 1.00 93.25 77 ASP A CA 1
ATOM 598 C C . ASP A 1 77 ? 11.545 0.262 -17.215 1.00 93.25 77 ASP A C 1
ATOM 600 O O . ASP A 1 77 ? 11.112 -0.806 -17.646 1.00 93.25 77 ASP A O 1
ATOM 604 N N . CYS A 1 78 ? 12.855 0.527 -17.202 1.00 93.38 78 CYS A N 1
ATOM 605 C CA . CYS A 1 78 ? 13.866 -0.434 -17.641 1.00 93.38 78 CYS A CA 1
ATOM 606 C C . CYS A 1 78 ? 13.837 -1.722 -16.807 1.00 93.38 78 CYS A C 1
ATOM 608 O O . CYS A 1 78 ? 13.886 -2.816 -17.368 1.00 93.38 78 CYS A O 1
ATOM 610 N N . ARG A 1 79 ? 13.708 -1.626 -15.473 1.00 93.56 79 ARG A N 1
ATOM 611 C CA . ARG A 1 79 ? 13.539 -2.806 -14.603 1.00 93.56 79 ARG A CA 1
ATOM 612 C C . ARG A 1 79 ? 12.299 -3.611 -14.968 1.00 93.56 79 ARG A C 1
ATOM 614 O O . ARG A 1 79 ? 12.376 -4.835 -15.013 1.00 93.56 79 ARG A O 1
ATOM 621 N N . TYR A 1 80 ? 11.183 -2.938 -15.239 1.00 93.88 80 TYR A N 1
ATOM 622 C CA . TYR A 1 80 ? 9.944 -3.580 -15.666 1.00 93.88 80 TYR A CA 1
ATOM 623 C C . TYR A 1 80 ? 10.137 -4.355 -16.975 1.00 93.88 80 TYR A C 1
ATOM 625 O O . TYR A 1 80 ? 9.881 -5.557 -17.006 1.00 93.88 80 TYR A O 1
ATOM 633 N N . HIS A 1 81 ? 10.649 -3.707 -18.026 1.00 93.19 81 HIS A N 1
ATOM 634 C CA . HIS A 1 81 ? 10.829 -4.352 -19.329 1.00 93.19 81 HIS A CA 1
ATOM 635 C C . HIS A 1 81 ? 11.856 -5.495 -19.287 1.00 93.19 81 HIS A C 1
ATOM 637 O O . HIS A 1 81 ? 11.571 -6.580 -19.790 1.00 93.19 81 HIS A O 1
ATOM 643 N N . CYS A 1 82 ? 13.003 -5.301 -18.625 1.00 92.94 82 CYS A N 1
ATOM 644 C CA . CYS A 1 82 ? 14.011 -6.354 -18.466 1.00 92.94 82 CYS A CA 1
ATOM 645 C C . CYS A 1 82 ? 13.469 -7.569 -17.706 1.00 92.94 82 CYS A C 1
ATOM 647 O O . CYS A 1 82 ? 13.767 -8.701 -18.070 1.00 92.94 82 CYS A O 1
ATOM 649 N N . MET A 1 83 ? 12.682 -7.353 -16.649 1.00 92.75 83 MET A N 1
ATOM 650 C CA . MET A 1 83 ? 12.095 -8.441 -15.866 1.00 92.75 83 MET A CA 1
ATOM 651 C C . MET A 1 83 ? 11.154 -9.303 -16.720 1.00 92.75 83 MET A C 1
ATOM 653 O O . MET A 1 83 ? 11.236 -10.526 -16.657 1.00 92.75 83 MET A O 1
ATOM 657 N N . HIS A 1 84 ? 10.277 -8.681 -17.514 1.00 92.94 84 HIS A N 1
ATOM 658 C CA . HIS A 1 84 ? 9.347 -9.407 -18.387 1.00 92.94 84 HIS A CA 1
ATOM 659 C C . HIS A 1 84 ? 10.081 -10.205 -19.463 1.00 92.94 84 HIS A C 1
ATOM 661 O O . HIS A 1 84 ? 9.860 -11.407 -19.575 1.00 92.94 84 HIS A O 1
ATOM 667 N N . GLU A 1 85 ? 11.020 -9.577 -20.173 1.00 90.81 85 GLU A N 1
ATOM 668 C CA . GLU A 1 85 ? 11.750 -10.248 -21.253 1.00 90.81 85 GLU A CA 1
ATOM 669 C C . GLU A 1 85 ? 12.612 -11.404 -20.734 1.00 90.81 85 GLU A C 1
ATOM 671 O O . GLU A 1 85 ? 12.651 -12.465 -21.347 1.00 90.81 85 GLU A O 1
ATOM 676 N N . LEU A 1 86 ? 13.279 -11.251 -19.582 1.00 89.62 86 LEU A N 1
ATOM 677 C CA . LEU A 1 86 ? 14.057 -12.346 -18.993 1.00 89.62 86 LEU A CA 1
ATOM 678 C C . LEU A 1 86 ? 13.170 -13.526 -18.579 1.00 89.62 86 LEU A C 1
ATOM 680 O O . LEU A 1 86 ? 13.577 -14.679 -18.721 1.00 89.62 86 LEU A O 1
ATOM 684 N N . GLU A 1 87 ? 11.974 -13.266 -18.062 1.00 90.56 87 GLU A N 1
ATOM 685 C CA . GLU A 1 87 ? 11.055 -14.332 -17.668 1.00 90.56 87 GLU A CA 1
ATOM 686 C C . GLU A 1 87 ? 10.417 -15.010 -18.887 1.00 90.56 87 GLU A C 1
ATOM 688 O O . GLU A 1 87 ? 1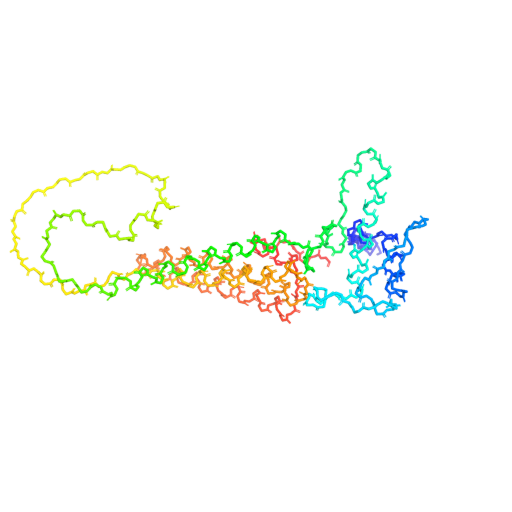0.322 -16.237 -18.916 1.00 90.56 87 GLU A O 1
ATOM 693 N N . ASP A 1 88 ? 10.075 -14.264 -19.938 1.00 88.81 88 ASP A N 1
ATOM 694 C CA . ASP A 1 88 ? 9.608 -14.835 -21.206 1.00 88.81 88 ASP A CA 1
ATOM 695 C C . ASP A 1 88 ? 10.715 -15.638 -21.898 1.00 88.81 88 ASP A C 1
ATOM 697 O O . ASP A 1 88 ? 10.497 -16.760 -22.367 1.00 88.81 88 ASP A O 1
ATOM 701 N N . ALA A 1 89 ? 11.947 -15.136 -21.837 1.00 86.56 89 ALA A N 1
ATOM 702 C CA . ALA A 1 89 ? 13.137 -15.831 -22.283 1.00 86.56 89 ALA A CA 1
ATOM 703 C C . ALA A 1 89 ? 13.321 -17.191 -21.596 1.00 86.56 89 ALA A C 1
ATOM 705 O O . ALA A 1 89 ? 13.643 -18.182 -22.261 1.00 86.56 89 ALA A O 1
ATOM 706 N N . ARG A 1 90 ? 13.103 -17.242 -20.280 1.00 85.06 90 ARG A N 1
ATOM 707 C CA . ARG A 1 90 ? 13.188 -18.458 -19.463 1.00 85.06 90 ARG A CA 1
ATOM 708 C C . ARG A 1 90 ? 12.048 -19.428 -19.723 1.00 85.06 90 ARG A C 1
ATOM 710 O O . ARG A 1 90 ? 12.292 -20.630 -19.779 1.00 85.06 90 ARG A O 1
ATOM 717 N N . ARG A 1 91 ? 10.829 -18.921 -19.912 1.00 85.25 91 ARG A N 1
ATOM 718 C CA . ARG A 1 91 ? 9.666 -19.732 -20.301 1.00 85.25 91 ARG A CA 1
ATOM 719 C C . ARG A 1 91 ? 9.900 -20.408 -21.651 1.00 85.25 91 ARG A C 1
ATOM 721 O O . ARG A 1 91 ? 9.648 -21.601 -21.783 1.00 85.25 91 ARG A O 1
ATOM 728 N N . ALA A 1 92 ? 10.451 -19.675 -22.620 1.00 83.94 92 ALA A N 1
ATOM 729 C CA . ALA A 1 92 ? 10.747 -20.188 -23.958 1.00 83.94 92 ALA A CA 1
ATOM 730 C C . ALA A 1 92 ? 11.840 -21.273 -23.981 1.00 83.94 92 ALA A C 1
ATOM 732 O O . ALA A 1 92 ? 11.850 -22.109 -24.878 1.00 83.94 92 ALA A O 1
ATOM 733 N N . GLN A 1 93 ? 12.748 -21.290 -22.999 1.00 81.50 93 GLN A N 1
ATOM 734 C CA . GLN A 1 93 ? 13.793 -22.318 -22.889 1.00 81.50 93 GLN A CA 1
ATOM 735 C C . GLN A 1 93 ? 13.257 -23.691 -22.447 1.00 81.50 93 GLN A C 1
ATOM 737 O O . GLN A 1 93 ? 14.005 -24.663 -22.492 1.00 81.50 93 GLN A O 1
ATOM 742 N N . GLY A 1 94 ? 11.981 -23.796 -22.050 1.00 65.12 94 GLY A N 1
ATOM 743 C CA . GLY A 1 94 ? 11.273 -25.075 -21.925 1.00 65.12 94 GLY A CA 1
ATOM 744 C C . GLY A 1 94 ? 11.886 -26.079 -20.943 1.00 65.12 94 GLY A C 1
ATOM 745 O O . GLY A 1 94 ? 11.643 -27.277 -21.077 1.00 65.12 94 GLY A O 1
ATOM 746 N N . VAL A 1 95 ? 12.692 -25.625 -19.975 1.00 63.88 95 VAL A N 1
ATOM 747 C CA . VAL A 1 95 ? 13.375 -26.517 -19.030 1.00 63.88 95 VAL A CA 1
ATOM 748 C C . VAL A 1 95 ? 12.324 -27.283 -18.212 1.00 63.88 95 VAL A C 1
ATOM 750 O O . VAL A 1 95 ? 11.496 -26.652 -17.540 1.00 63.88 95 VAL A O 1
ATOM 753 N N . PRO A 1 96 ? 12.338 -28.631 -18.225 1.00 52.16 96 PRO A N 1
ATOM 754 C CA . PRO A 1 96 ? 11.413 -29.426 -17.430 1.00 52.16 96 PRO A CA 1
ATOM 755 C C . PRO A 1 96 ? 11.545 -29.036 -15.952 1.00 52.16 96 PRO A C 1
ATOM 757 O O . PRO A 1 96 ? 12.638 -29.084 -15.393 1.00 52.16 96 PRO A O 1
ATOM 760 N N . ASN A 1 97 ? 10.431 -28.643 -15.325 1.00 55.47 97 ASN A N 1
ATOM 761 C CA . ASN A 1 97 ? 10.314 -28.137 -13.944 1.00 55.47 97 ASN A CA 1
ATOM 762 C C . ASN A 1 97 ? 10.646 -26.648 -13.692 1.00 55.47 97 ASN A C 1
ATOM 764 O O . ASN A 1 97 ? 10.549 -26.206 -12.547 1.00 55.47 97 ASN A O 1
ATOM 768 N N . GLN A 1 98 ? 10.909 -25.825 -14.713 1.00 63.84 98 GLN A N 1
ATOM 769 C CA . GLN A 1 98 ? 11.132 -24.375 -14.547 1.00 63.84 98 GLN A CA 1
ATOM 770 C C . GLN A 1 98 ? 9.831 -23.546 -14.627 1.00 63.84 98 GLN A C 1
ATOM 772 O O . GLN A 1 98 ? 9.751 -22.530 -15.310 1.00 63.84 98 GLN A O 1
ATOM 777 N N . HIS A 1 99 ? 8.787 -23.9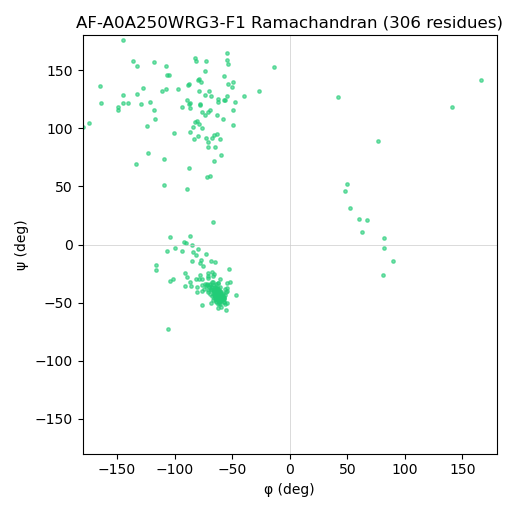65 -13.905 1.00 63.94 99 HIS A N 1
ATOM 778 C CA . HIS A 1 99 ? 7.502 -23.241 -13.840 1.00 63.94 99 HIS A CA 1
ATOM 779 C C . HIS A 1 99 ? 7.499 -22.104 -12.806 1.00 63.94 99 HIS A C 1
ATOM 781 O O . HIS A 1 99 ? 6.525 -21.360 -12.682 1.00 63.94 99 HIS A O 1
ATOM 787 N N . ARG A 1 100 ? 8.572 -21.980 -12.017 1.00 82.25 100 ARG A N 1
ATOM 788 C CA . ARG A 1 100 ? 8.669 -20.980 -10.959 1.00 82.25 100 ARG A CA 1
ATOM 789 C C . ARG A 1 100 ? 9.094 -19.642 -11.553 1.00 82.25 100 ARG A C 1
ATOM 791 O O . ARG A 1 100 ? 10.264 -19.449 -11.865 1.00 82.25 100 ARG A O 1
ATOM 798 N N . VAL A 1 101 ? 8.133 -18.728 -11.647 1.00 86.69 101 VAL A N 1
ATOM 799 C CA . VAL A 1 101 ? 8.394 -17.309 -11.912 1.00 86.69 101 VAL A CA 1
ATOM 800 C C . VAL A 1 101 ? 9.325 -16.766 -10.832 1.00 86.69 101 VAL A C 1
ATOM 802 O O . VAL A 1 101 ? 9.242 -17.175 -9.667 1.00 86.69 101 VAL A O 1
ATOM 805 N N . ILE A 1 102 ? 10.210 -15.849 -11.206 1.00 87.88 102 ILE A N 1
ATOM 806 C CA . ILE A 1 102 ? 11.160 -15.250 -10.271 1.00 87.88 102 ILE A CA 1
ATOM 807 C C . ILE A 1 102 ? 10.771 -13.831 -9.896 1.00 87.88 102 ILE A C 1
ATOM 809 O O . ILE A 1 102 ? 10.176 -13.078 -10.662 1.00 87.88 102 ILE A O 1
ATOM 813 N N . LYS A 1 103 ? 11.083 -13.499 -8.644 1.00 88.50 103 LYS A N 1
ATOM 814 C CA . LYS A 1 103 ? 10.881 -12.182 -8.061 1.00 88.50 103 LYS A CA 1
ATOM 815 C C . LYS A 1 103 ? 12.116 -11.319 -8.330 1.00 88.50 103 LYS A C 1
ATOM 817 O O . LYS A 1 103 ? 13.232 -11.806 -8.165 1.00 88.50 103 LYS A O 1
ATOM 822 N N . TYR A 1 104 ? 11.901 -10.060 -8.701 1.00 90.38 104 TYR A N 1
ATOM 823 C CA . TYR A 1 104 ? 12.935 -9.062 -8.988 1.00 90.38 104 TYR A CA 1
ATOM 824 C C . TYR A 1 104 ? 12.638 -7.793 -8.192 1.00 90.38 104 TYR A C 1
ATOM 826 O O . TYR A 1 104 ? 11.571 -7.201 -8.325 1.00 90.38 104 TYR A O 1
ATOM 834 N N . PHE A 1 105 ? 13.565 -7.375 -7.344 1.00 85.81 105 PHE A N 1
ATOM 835 C CA . PHE A 1 105 ? 13.540 -6.174 -6.509 1.00 85.81 105 PHE A CA 1
ATOM 836 C C . PHE A 1 105 ? 12.224 -5.999 -5.754 1.00 85.81 105 PHE A C 1
ATOM 838 O O . PHE A 1 105 ? 11.612 -4.935 -5.753 1.00 85.81 105 PHE A O 1
ATOM 845 N N . GLY A 1 106 ? 11.740 -7.079 -5.138 1.00 83.00 106 GLY A N 1
ATOM 846 C CA . GLY A 1 106 ? 10.476 -7.034 -4.406 1.00 83.00 106 GLY A CA 1
ATOM 847 C C . GLY A 1 106 ? 9.222 -7.165 -5.282 1.00 83.00 106 GLY A C 1
ATOM 848 O O . GLY A 1 106 ? 8.139 -7.305 -4.719 1.00 83.00 106 GLY A O 1
ATOM 849 N N . LYS A 1 107 ? 9.357 -7.253 -6.609 1.00 88.44 107 LYS A N 1
ATOM 850 C CA . LYS A 1 107 ? 8.252 -7.269 -7.574 1.00 88.44 107 LYS A CA 1
ATOM 851 C C . LYS A 1 107 ? 8.176 -8.557 -8.389 1.00 88.44 107 LYS A C 1
ATOM 853 O O . LYS A 1 107 ? 9.154 -9.282 -8.553 1.00 88.44 107 LYS A O 1
ATOM 858 N N . TRP A 1 108 ? 6.984 -8.820 -8.905 1.00 90.12 108 TRP A N 1
ATOM 859 C CA . TRP A 1 108 ? 6.694 -9.913 -9.831 1.00 90.12 108 TRP A CA 1
ATOM 860 C C . TRP A 1 108 ? 6.460 -9.363 -11.246 1.00 90.12 108 TRP A C 1
ATOM 862 O O . TRP A 1 108 ? 6.016 -8.214 -11.361 1.00 90.12 108 TRP A O 1
ATOM 872 N N . PRO A 1 109 ? 6.702 -10.154 -12.313 1.00 91.44 109 PRO A N 1
ATOM 873 C CA . PRO A 1 109 ? 6.470 -9.776 -13.713 1.00 91.44 109 PRO A CA 1
ATOM 874 C C . PRO A 1 109 ? 4.974 -9.713 -14.053 1.00 91.44 109 PRO A C 1
ATOM 876 O O . PRO A 1 109 ? 4.470 -10.413 -14.929 1.00 91.44 109 PRO A O 1
ATOM 879 N N . PHE A 1 110 ? 4.224 -8.886 -13.330 1.00 92.62 110 PHE A N 1
ATOM 880 C CA . PHE A 1 110 ? 2.835 -8.588 -13.637 1.00 92.62 110 PHE A CA 1
ATOM 881 C C . PHE A 1 110 ? 2.752 -7.576 -14.769 1.00 92.62 110 PHE A C 1
ATOM 883 O O . PHE A 1 110 ? 3.563 -6.652 -14.858 1.00 92.62 110 PHE A O 1
ATOM 890 N N . GLN A 1 111 ? 1.760 -7.764 -15.634 1.00 92.25 111 GLN A N 1
ATOM 891 C CA . GLN A 1 111 ? 1.461 -6.817 -16.696 1.00 92.25 111 GLN A CA 1
ATOM 892 C C . GLN A 1 111 ? 0.909 -5.528 -16.088 1.00 92.25 111 GLN A C 1
ATOM 894 O O . GLN A 1 111 ? -0.025 -5.544 -15.285 1.00 92.25 111 GLN A O 1
ATOM 899 N N . ARG A 1 112 ? 1.507 -4.403 -16.472 1.00 92.25 112 ARG A N 1
ATOM 900 C CA . ARG A 1 112 ? 1.121 -3.075 -16.002 1.00 92.25 112 ARG A CA 1
ATOM 901 C C . ARG A 1 112 ? -0.118 -2.582 -16.744 1.00 92.25 112 ARG A C 1
ATOM 903 O O . ARG A 1 112 ? -0.146 -2.570 -17.971 1.00 92.25 112 ARG A O 1
ATOM 910 N N . VAL A 1 113 ? -1.099 -2.075 -16.003 1.00 93.94 113 VAL A N 1
ATOM 911 C CA . VAL A 1 113 ? -2.333 -1.483 -16.541 1.00 93.94 113 VAL A CA 1
ATOM 912 C C . VAL A 1 113 ? -2.430 -0.039 -16.058 1.00 93.94 113 VAL A C 1
ATOM 914 O O . VAL A 1 113 ? -2.377 0.218 -14.860 1.00 93.94 113 VAL A O 1
ATOM 917 N N . LEU A 1 114 ? -2.528 0.925 -16.982 1.00 90.88 114 LEU A N 1
ATOM 918 C CA . LEU A 1 114 ? -2.607 2.367 -16.673 1.00 90.88 114 LEU A CA 1
ATOM 919 C C . LEU A 1 114 ? -1.489 2.883 -15.738 1.00 90.88 114 LEU A C 1
ATOM 921 O O . LEU A 1 114 ? -1.686 3.821 -14.971 1.00 90.88 114 LEU A O 1
ATOM 925 N N . GLY A 1 115 ? -0.299 2.282 -15.802 1.00 89.50 115 GLY A N 1
ATOM 926 C CA . GLY A 1 115 ? 0.830 2.632 -14.932 1.00 89.50 115 GLY A CA 1
ATOM 927 C C . GLY A 1 115 ? 0.888 1.852 -13.612 1.00 89.50 115 GLY A C 1
ATOM 928 O O . GLY A 1 115 ? 1.949 1.821 -12.995 1.00 89.50 115 GLY A O 1
ATOM 929 N N . ALA A 1 116 ? -0.185 1.158 -13.217 1.00 93.31 116 ALA A N 1
ATOM 930 C CA . ALA A 1 116 ? -0.213 0.294 -12.038 1.00 93.31 116 ALA A CA 1
ATOM 931 C C . ALA A 1 116 ? 0.273 -1.120 -12.383 1.00 93.31 116 ALA A C 1
ATOM 933 O O . ALA A 1 116 ? -0.296 -1.791 -13.245 1.00 93.31 116 ALA A O 1
ATOM 934 N N . GLN A 1 117 ? 1.327 -1.582 -11.711 1.00 91.88 117 GLN A N 1
ATOM 935 C CA . GLN A 1 117 ? 1.842 -2.945 -11.891 1.00 91.88 117 GLN A CA 1
ATOM 936 C C . GLN A 1 117 ? 0.993 -3.982 -11.140 1.00 91.88 117 GLN A C 1
ATOM 938 O O . GLN A 1 117 ? 0.861 -5.115 -11.589 1.00 91.88 117 GLN A O 1
ATOM 943 N N . GLU A 1 118 ? 0.371 -3.591 -10.028 1.00 93.00 118 GLU A N 1
ATOM 944 C CA . GLU A 1 118 ? -0.446 -4.468 -9.184 1.00 93.00 118 GLU A CA 1
ATOM 945 C C . GLU A 1 118 ? -1.931 -4.105 -9.301 1.00 93.00 118 GLU A C 1
ATOM 947 O O . GLU A 1 118 ? -2.631 -3.880 -8.316 1.00 93.00 118 GLU A O 1
ATOM 952 N N . PHE A 1 119 ? -2.420 -4.022 -10.541 1.00 93.69 119 PHE A N 1
ATOM 953 C CA . PHE A 1 119 ? -3.752 -3.495 -10.857 1.00 93.69 119 PHE A CA 1
ATOM 954 C C . PHE A 1 119 ? -4.898 -4.218 -10.124 1.00 93.69 119 PHE A C 1
ATOM 956 O O . PHE A 1 119 ? -5.826 -3.569 -9.646 1.00 93.69 119 PHE A O 1
ATOM 963 N N . MET A 1 120 ? -4.827 -5.545 -9.963 1.00 93.62 120 MET A N 1
ATOM 964 C CA . MET A 1 120 ? -5.843 -6.293 -9.204 1.00 93.62 120 MET A CA 1
ATOM 965 C C . MET A 1 120 ? -5.853 -5.928 -7.719 1.00 93.62 120 MET A C 1
ATOM 967 O O . MET A 1 120 ? -6.925 -5.786 -7.135 1.00 93.62 120 MET A O 1
ATOM 971 N N . SER A 1 121 ? -4.681 -5.715 -7.118 1.00 95.06 121 SER A N 1
ATOM 972 C CA . SER A 1 121 ? -4.579 -5.262 -5.731 1.00 95.06 121 SER A CA 1
ATOM 973 C C . SER A 1 121 ? -5.198 -3.873 -5.565 1.00 95.06 121 SER A C 1
ATOM 975 O O . SER A 1 121 ? -5.937 -3.652 -4.612 1.00 95.06 121 SER A O 1
ATOM 977 N N . VAL A 1 122 ? -5.005 -2.970 -6.538 1.00 96.00 122 VAL A N 1
ATOM 978 C CA . VAL A 1 122 ? -5.677 -1.656 -6.554 1.00 96.00 122 VAL A CA 1
ATOM 979 C C . VAL A 1 122 ? -7.198 -1.816 -6.525 1.00 96.00 122 VAL A C 1
ATOM 981 O O . VAL A 1 122 ? -7.860 -1.188 -5.700 1.00 96.00 122 VAL A O 1
ATOM 984 N N . LEU A 1 123 ? -7.764 -2.668 -7.389 1.00 96.69 123 LEU A N 1
ATOM 985 C CA . LEU A 1 123 ? -9.214 -2.886 -7.444 1.00 96.69 123 LEU A CA 1
ATOM 986 C C . LEU A 1 123 ? -9.768 -3.458 -6.137 1.00 96.69 123 LEU A C 1
ATOM 988 O O . LEU A 1 123 ? -10.798 -2.987 -5.657 1.00 96.69 123 LEU A O 1
ATOM 992 N N . LEU A 1 124 ? -9.089 -4.444 -5.548 1.00 97.19 124 LEU A N 1
ATOM 993 C CA . LEU A 1 124 ? -9.517 -5.046 -4.285 1.00 97.19 124 LEU A CA 1
ATOM 994 C C . LEU A 1 124 ? -9.445 -4.043 -3.125 1.00 97.19 124 LEU A C 1
ATOM 996 O O . LEU A 1 124 ? -10.382 -3.968 -2.330 1.00 97.19 124 LEU A O 1
ATOM 1000 N N . SER A 1 125 ? -8.397 -3.216 -3.062 1.00 98.00 125 SER A N 1
ATOM 1001 C CA . SER A 1 125 ? -8.292 -2.150 -2.060 1.00 98.00 125 SER A CA 1
ATOM 1002 C C . SER A 1 125 ? -9.402 -1.109 -2.227 1.00 98.00 125 SER A C 1
ATOM 1004 O O . SER A 1 125 ? -10.053 -0.747 -1.248 1.00 98.00 125 SER A O 1
ATOM 1006 N N . LEU A 1 126 ? -9.703 -0.682 -3.458 1.00 98.00 126 LEU A N 1
ATOM 1007 C CA . LEU A 1 126 ? -10.829 0.222 -3.723 1.00 98.00 126 LEU A CA 1
ATOM 1008 C C . LEU A 1 126 ? -12.179 -0.415 -3.363 1.00 98.00 126 LEU A C 1
ATOM 1010 O O . LEU A 1 126 ? -13.027 0.256 -2.778 1.00 98.00 126 LEU A O 1
ATOM 1014 N N . GLY A 1 127 ? -12.373 -1.704 -3.649 1.00 98.00 127 GLY A N 1
ATOM 1015 C CA . GLY A 1 127 ? -13.572 -2.446 -3.257 1.00 98.00 127 GLY A CA 1
ATOM 1016 C C . GLY A 1 127 ? -13.781 -2.453 -1.741 1.00 98.00 127 GLY A C 1
ATOM 1017 O O . GLY A 1 127 ? -14.866 -2.121 -1.262 1.00 98.00 127 GLY A O 1
ATOM 1018 N N . ASN A 1 128 ? -12.723 -2.730 -0.975 1.00 97.69 128 ASN A N 1
ATOM 1019 C CA . ASN A 1 128 ? -12.772 -2.661 0.485 1.00 97.69 128 ASN A CA 1
ATOM 1020 C C . ASN A 1 128 ? -13.054 -1.236 0.983 1.00 97.69 128 ASN A C 1
ATOM 1022 O O . ASN A 1 128 ? -13.885 -1.043 1.871 1.00 97.69 128 ASN A O 1
ATOM 1026 N N . MET A 1 129 ? -12.419 -0.221 0.389 1.00 97.81 129 MET A N 1
ATOM 1027 C CA . MET A 1 129 ? -12.686 1.182 0.714 1.00 97.81 129 MET A CA 1
ATOM 1028 C C . MET A 1 129 ? -14.168 1.531 0.520 1.00 97.81 129 MET A C 1
ATOM 1030 O O . MET A 1 129 ? -14.787 2.107 1.416 1.00 97.81 129 MET A O 1
ATOM 1034 N N . LEU A 1 130 ? -14.756 1.140 -0.615 1.00 98.06 130 LEU A N 1
ATOM 1035 C CA . LEU A 1 130 ? -16.167 1.376 -0.926 1.00 98.06 130 LEU A CA 1
ATOM 1036 C C . LEU A 1 130 ? -17.104 0.671 0.059 1.00 98.06 130 LEU A C 1
ATOM 1038 O O . LEU A 1 130 ? -18.091 1.271 0.481 1.00 98.06 130 LEU A O 1
ATOM 1042 N N . ALA A 1 131 ? -16.783 -0.554 0.481 1.00 97.25 131 ALA A N 1
ATOM 1043 C CA . ALA A 1 131 ? -17.561 -1.263 1.495 1.00 97.25 131 ALA A CA 1
ATOM 1044 C C . ALA A 1 131 ? -17.605 -0.492 2.830 1.00 97.25 131 ALA A C 1
ATOM 1046 O O . ALA A 1 131 ? -18.671 -0.351 3.433 1.00 97.25 131 ALA A O 1
ATOM 1047 N N . HIS A 1 132 ? -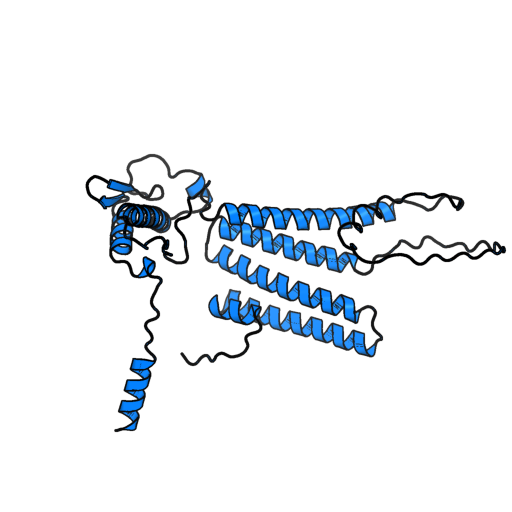16.476 0.080 3.266 1.00 96.62 132 HIS A N 1
ATOM 1048 C CA . HIS A 1 132 ? -16.430 0.898 4.483 1.00 96.62 132 HIS A CA 1
ATOM 1049 C C . HIS A 1 132 ? -17.112 2.265 4.321 1.00 96.62 132 HIS A C 1
ATOM 1051 O O . HIS A 1 132 ? -17.760 2.727 5.260 1.00 96.62 132 HIS A O 1
ATOM 1057 N N . ILE A 1 133 ? -17.039 2.891 3.140 1.00 96.88 133 ILE A N 1
ATOM 1058 C CA . ILE A 1 133 ? -17.813 4.107 2.833 1.00 96.88 133 ILE A CA 1
ATOM 1059 C C . ILE A 1 133 ? -19.312 3.807 2.908 1.00 96.88 133 ILE A C 1
ATOM 1061 O O . ILE A 1 133 ? -20.055 4.541 3.558 1.00 96.88 133 ILE A O 1
ATOM 1065 N N . HIS A 1 134 ? -19.759 2.713 2.293 1.00 95.50 134 HIS A N 1
ATOM 1066 C CA . HIS A 1 134 ? -21.154 2.289 2.345 1.00 95.50 134 HIS A CA 1
ATOM 1067 C C . HIS A 1 134 ? -21.613 2.051 3.791 1.00 95.50 134 HIS A C 1
ATOM 1069 O O . HIS A 1 134 ? -22.658 2.561 4.195 1.00 95.50 134 HIS A O 1
ATOM 1075 N N . ALA A 1 135 ? -20.805 1.359 4.601 1.00 90.81 135 ALA A N 1
ATOM 1076 C CA . ALA A 1 135 ? -21.087 1.159 6.021 1.00 90.81 135 ALA A CA 1
ATOM 1077 C C . ALA A 1 135 ? -21.216 2.491 6.790 1.00 90.81 135 ALA A C 1
ATOM 1079 O O . ALA A 1 135 ? -22.173 2.669 7.546 1.00 90.81 135 ALA A O 1
ATOM 1080 N N . CYS A 1 136 ? -20.312 3.454 6.562 1.00 92.69 136 CYS A N 1
ATOM 1081 C CA . CYS A 1 136 ? -20.409 4.806 7.128 1.00 92.69 136 CYS A CA 1
ATOM 1082 C C . CYS A 1 136 ? -21.732 5.491 6.768 1.00 92.69 136 CYS A C 1
ATOM 1084 O O . CYS A 1 136 ? -22.428 6.001 7.645 1.00 92.69 136 CYS A O 1
ATOM 1086 N N . LEU A 1 137 ? -22.076 5.513 5.477 1.00 91.88 137 LEU A N 1
ATOM 1087 C CA . LEU A 1 137 ? -23.274 6.190 4.982 1.00 91.88 137 LEU A CA 1
ATOM 1088 C C . LEU A 1 137 ? -24.550 5.549 5.535 1.00 91.88 137 LEU A C 1
ATOM 1090 O O . LEU A 1 137 ? -25.448 6.264 5.975 1.00 91.88 137 LEU A O 1
ATOM 1094 N N . ALA A 1 138 ? -24.609 4.217 5.593 1.00 87.75 138 ALA A N 1
ATOM 1095 C CA . ALA A 1 138 ? -25.733 3.494 6.179 1.00 87.75 138 ALA A CA 1
ATOM 1096 C C . ALA A 1 138 ? -25.936 3.842 7.666 1.00 87.75 138 ALA A C 1
ATOM 1098 O O . ALA A 1 138 ? -27.065 4.083 8.101 1.00 87.75 138 ALA A O 1
ATOM 1099 N N . LEU A 1 139 ? -24.848 3.937 8.443 1.00 86.38 139 LEU A N 1
ATOM 1100 C CA . LEU A 1 139 ? -24.900 4.336 9.854 1.00 86.38 139 LEU A CA 1
ATOM 1101 C C . LEU A 1 139 ? -25.410 5.775 10.033 1.00 86.38 139 LEU A C 1
ATOM 1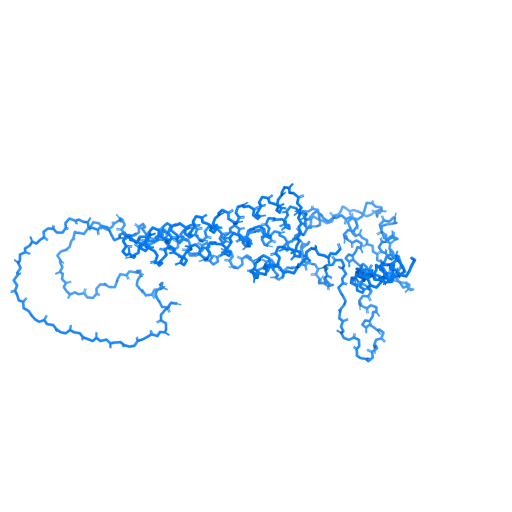103 O O . LEU A 1 139 ? -26.244 6.028 10.907 1.00 86.38 139 LEU A O 1
ATOM 1107 N N . ILE A 1 140 ? -24.952 6.707 9.193 1.00 86.19 140 ILE A N 1
ATOM 1108 C CA . ILE A 1 140 ? -25.381 8.113 9.231 1.00 86.19 140 ILE A CA 1
ATOM 1109 C C . ILE A 1 140 ? -26.861 8.239 8.843 1.00 86.19 140 ILE A C 1
ATOM 1111 O O . ILE A 1 140 ? -27.629 8.878 9.561 1.00 86.19 140 ILE A O 1
ATOM 1115 N N . SER A 1 141 ? -27.291 7.596 7.754 1.00 83.88 141 SER A N 1
ATOM 1116 C CA . SER A 1 141 ? -28.686 7.647 7.294 1.00 83.88 141 SER A CA 1
ATOM 1117 C C . SER A 1 141 ? -29.663 7.035 8.301 1.00 83.88 141 SER A C 1
ATOM 1119 O O . SER A 1 141 ? -30.755 7.573 8.504 1.00 83.88 141 SER A O 1
ATOM 1121 N N . CYS A 1 142 ? -29.270 5.952 8.981 1.00 74.25 142 CYS A N 1
ATOM 1122 C CA . CYS A 1 142 ? -30.048 5.372 10.076 1.00 74.25 142 CYS A CA 1
ATOM 1123 C C . CYS A 1 142 ? -30.238 6.381 11.222 1.00 74.25 142 CYS A C 1
ATOM 1125 O O . CYS A 1 142 ? -31.357 6.587 11.693 1.00 74.25 142 CYS A O 1
ATOM 1127 N N . CYS A 1 143 ? -29.171 7.088 11.611 1.00 69.06 143 CYS A N 1
ATOM 1128 C CA . CYS A 1 143 ? -29.232 8.119 12.647 1.00 69.06 143 CYS A CA 1
ATOM 1129 C C . CYS A 1 143 ? -30.162 9.283 12.258 1.00 69.06 143 CYS A C 1
ATOM 1131 O O . CYS A 1 143 ? -30.992 9.704 13.064 1.00 69.06 143 CYS A O 1
ATOM 1133 N N . SER A 1 144 ? -30.074 9.766 11.016 1.00 65.88 144 SER A N 1
ATOM 1134 C CA . SER A 1 144 ? -30.907 10.866 10.507 1.00 65.88 144 SER A CA 1
ATOM 1135 C C . SER A 1 144 ? -32.389 10.495 10.375 1.00 65.88 144 SER A C 1
ATOM 1137 O O . SER A 1 144 ? -33.259 11.332 10.597 1.00 65.88 144 SER A O 1
ATOM 1139 N N . SER A 1 145 ? -32.711 9.234 10.064 1.00 59.41 145 SER A N 1
ATOM 1140 C CA . SER A 1 145 ? -34.108 8.765 10.030 1.00 59.41 145 SER A CA 1
ATOM 1141 C C . SER A 1 145 ? -34.739 8.647 11.422 1.00 59.41 145 SER A C 1
ATOM 1143 O O . SER A 1 145 ? -35.957 8.768 11.559 1.00 59.41 145 SER A O 1
ATOM 1145 N N . ILE A 1 146 ? -33.933 8.424 12.465 1.00 56.47 146 ILE A N 1
ATOM 1146 C CA . ILE A 1 146 ? -34.407 8.346 13.855 1.00 56.47 146 ILE A CA 1
ATOM 1147 C C . ILE A 1 146 ? -34.706 9.744 14.414 1.00 56.47 146 ILE A C 1
ATOM 1149 O O . ILE A 1 146 ? -35.669 9.904 15.162 1.00 56.47 146 ILE A O 1
ATOM 1153 N N . THR A 1 147 ? -33.938 10.769 14.032 1.00 52.78 147 THR A N 1
ATOM 1154 C CA . THR A 1 147 ? -34.142 12.148 14.512 1.00 52.78 147 THR A CA 1
ATOM 1155 C C . THR A 1 147 ? -35.341 12.853 13.870 1.00 52.78 147 THR A C 1
ATOM 1157 O O . THR A 1 147 ? -35.839 13.824 14.434 1.00 52.78 147 THR A O 1
ATOM 1160 N N . GLN A 1 148 ? -35.845 12.362 12.732 1.00 47.47 148 GLN A N 1
ATOM 1161 C CA . GLN A 1 148 ? -36.918 13.015 11.968 1.00 47.47 148 GLN A CA 1
ATOM 1162 C C . GLN A 1 148 ? -38.347 12.541 12.275 1.00 47.47 148 GLN A C 1
ATOM 1164 O O . GLN A 1 148 ? -39.290 13.132 11.755 1.00 47.47 148 GLN A O 1
ATOM 1169 N N . LYS A 1 149 ? -38.561 11.515 13.111 1.00 37.38 149 LYS A N 1
ATOM 1170 C CA . LYS A 1 149 ? -39.924 11.091 13.483 1.00 37.38 149 LYS A CA 1
ATOM 1171 C C . LYS A 1 149 ? -40.321 11.631 14.861 1.00 37.38 149 LYS A C 1
ATOM 1173 O O . LYS A 1 149 ? -40.029 10.973 15.862 1.00 37.38 149 LYS A O 1
ATOM 1178 N N . PRO A 1 150 ? -41.037 12.770 14.957 1.00 38.16 150 PRO A N 1
ATOM 1179 C CA . PRO A 1 150 ? -41.807 13.053 16.157 1.00 38.16 150 PRO A CA 1
ATOM 1180 C C . PRO A 1 150 ? -42.866 11.953 16.297 1.00 38.16 150 PRO A C 1
ATOM 1182 O O . PRO A 1 150 ? -43.618 11.669 15.366 1.00 38.16 150 PRO A O 1
ATOM 1185 N N . TYR A 1 151 ? -42.889 11.284 17.447 1.00 40.66 151 TYR A N 1
ATOM 1186 C CA . TYR A 1 151 ? -43.862 10.237 17.747 1.00 40.66 151 TYR A CA 1
ATOM 1187 C C . TYR A 1 151 ? -45.242 10.887 17.957 1.00 40.66 151 TYR A C 1
ATOM 1189 O O . TYR A 1 151 ? -45.636 11.203 19.075 1.00 40.66 151 TYR A O 1
ATOM 1197 N N . THR A 1 152 ? -45.974 11.138 16.873 1.00 43.72 152 THR A N 1
ATOM 1198 C CA . THR A 1 152 ? -47.369 11.598 16.894 1.00 43.72 152 THR A CA 1
ATOM 1199 C C . THR A 1 152 ? -48.270 10.462 16.424 1.00 43.72 152 THR A C 1
ATOM 1201 O O . THR A 1 152 ? -48.773 10.442 15.306 1.00 43.72 152 THR A O 1
ATOM 1204 N N . GLY A 1 153 ? -48.457 9.449 17.266 1.00 37.25 153 GLY A N 1
ATOM 1205 C CA . GLY A 1 153 ? -49.319 8.332 16.901 1.00 37.25 153 GLY A CA 1
ATOM 1206 C C . GLY A 1 153 ? -49.724 7.488 18.090 1.00 37.25 153 GLY A C 1
ATOM 1207 O O . GLY A 1 153 ? -48.877 6.927 18.780 1.00 37.25 153 GLY A O 1
ATOM 1208 N N . HIS A 1 154 ? -51.037 7.382 18.300 1.00 37.97 154 HIS A N 1
ATOM 1209 C CA . HIS A 1 154 ? -51.645 6.354 19.136 1.00 37.97 154 HIS A CA 1
ATOM 1210 C C . HIS A 1 154 ? -51.058 4.985 18.775 1.00 37.97 154 HIS A C 1
ATOM 1212 O O . HIS A 1 154 ? -51.136 4.554 17.623 1.00 37.97 154 HIS A O 1
ATOM 1218 N N . PHE A 1 155 ? -50.487 4.302 19.766 1.00 39.00 155 PHE A N 1
ATOM 1219 C CA . PHE A 1 155 ? -49.972 2.946 19.629 1.00 39.00 155 PHE A CA 1
ATOM 1220 C C . PHE A 1 155 ? -51.132 1.995 19.300 1.00 39.00 155 PHE A C 1
ATOM 1222 O O . PHE A 1 155 ? -51.854 1.540 20.185 1.00 39.00 155 PHE A O 1
ATOM 1229 N N . LYS A 1 156 ? -51.346 1.719 18.010 1.00 30.25 156 LYS A N 1
ATOM 1230 C CA . LYS A 1 156 ? -52.089 0.540 17.566 1.00 30.25 156 LYS A CA 1
ATOM 1231 C C . LYS A 1 156 ? -51.079 -0.584 17.397 1.00 30.25 156 LYS A C 1
ATOM 1233 O O . LYS A 1 156 ? -50.099 -0.434 16.672 1.00 30.25 156 LYS A O 1
ATOM 1238 N N . MET A 1 157 ? -51.334 -1.696 18.080 1.00 34.50 157 MET A N 1
ATOM 1239 C CA . MET A 1 157 ? -50.594 -2.949 17.963 1.00 34.50 157 MET A CA 1
ATOM 1240 C C . MET A 1 157 ? -50.805 -3.492 16.542 1.00 34.50 157 MET A C 1
ATOM 1242 O O . MET A 1 157 ? -51.732 -4.239 16.255 1.00 34.50 157 MET A O 1
ATOM 1246 N N . GLY A 1 158 ? -50.000 -2.995 15.614 1.00 32.53 158 GLY A N 1
ATOM 1247 C CA . GLY A 1 158 ? -50.034 -3.314 14.200 1.00 32.53 158 GLY A CA 1
ATOM 1248 C C . GLY A 1 158 ? -48.601 -3.301 13.706 1.00 32.53 158 GLY A C 1
ATOM 1249 O O . GLY A 1 158 ? -47.849 -2.370 13.983 1.00 32.53 158 GLY A O 1
ATOM 1250 N N . ARG A 1 159 ? -48.221 -4.385 13.037 1.00 39.47 159 ARG A N 1
ATOM 1251 C CA . ARG A 1 159 ? -46.879 -4.734 12.564 1.00 39.47 159 ARG A CA 1
ATOM 1252 C C . ARG A 1 159 ? -46.331 -3.666 11.598 1.00 39.47 159 ARG A C 1
ATOM 1254 O O . ARG A 1 159 ? -46.355 -3.848 10.389 1.00 39.47 159 ARG A O 1
ATOM 1261 N N . SER A 1 160 ? -45.867 -2.534 12.121 1.00 33.12 160 SER A N 1
ATOM 1262 C CA . SER A 1 160 ? -45.191 -1.495 11.343 1.00 33.12 160 SER A CA 1
ATOM 1263 C C . SER A 1 160 ? -43.722 -1.878 11.220 1.00 33.12 160 SER A C 1
ATOM 1265 O O . SER A 1 160 ? -42.952 -1.759 12.175 1.00 33.12 160 SER A O 1
ATOM 1267 N N . LYS A 1 161 ? -43.354 -2.417 10.055 1.00 34.31 161 LYS A N 1
ATOM 1268 C CA . LYS A 1 161 ? -41.965 -2.714 9.705 1.00 34.31 161 LYS A CA 1
ATOM 1269 C C . LYS A 1 161 ? -41.187 -1.396 9.656 1.00 34.31 161 LYS A C 1
ATOM 1271 O O . LYS A 1 161 ? -41.442 -0.552 8.799 1.00 34.31 161 LYS A O 1
ATOM 1276 N N . SER A 1 162 ? -40.264 -1.191 10.593 1.00 40.19 162 SER A N 1
ATOM 1277 C CA . SER A 1 162 ? -39.319 -0.079 10.522 1.00 40.19 162 SER A CA 1
ATOM 1278 C C . SER A 1 162 ? -38.211 -0.411 9.504 1.00 40.19 162 SER A C 1
ATOM 1280 O O . SER A 1 162 ? -37.735 -1.549 9.488 1.00 40.19 162 SER A O 1
ATOM 1282 N N . PRO A 1 163 ? -37.759 0.547 8.671 1.00 37.91 163 PRO A N 1
ATOM 1283 C CA . PRO A 1 163 ? -36.827 0.274 7.565 1.00 37.91 163 PRO A CA 1
ATOM 1284 C C . PRO A 1 163 ? -35.437 -0.214 7.999 1.00 37.91 163 PRO A C 1
ATOM 1286 O O . PRO A 1 163 ? -34.684 -0.732 7.189 1.00 37.91 163 PRO A O 1
ATOM 1289 N N . CYS A 1 164 ? -35.073 -0.058 9.274 1.00 41.19 164 CYS A N 1
ATOM 1290 C CA . CYS A 1 164 ? -33.716 -0.325 9.756 1.00 41.19 164 CYS A CA 1
ATOM 1291 C C . CYS A 1 164 ? -33.492 -1.759 10.264 1.00 41.19 164 CYS A C 1
ATOM 1293 O O . CYS A 1 164 ? -32.414 -2.045 10.777 1.00 41.19 164 CYS A O 1
ATOM 1295 N N . THR A 1 165 ? -34.492 -2.644 10.187 1.00 43.75 165 THR A N 1
ATOM 1296 C CA . THR A 1 165 ? -34.421 -3.964 10.843 1.00 43.75 165 THR A CA 1
ATOM 1297 C C . THR A 1 165 ? -34.087 -5.129 9.914 1.00 43.75 165 THR A C 1
ATOM 1299 O O . THR A 1 165 ? -33.425 -6.054 10.372 1.00 43.75 165 THR A O 1
ATOM 1302 N N . GLU A 1 166 ? -34.453 -5.096 8.627 1.00 40.78 166 GLU A N 1
ATOM 1303 C CA . GLU A 1 166 ? -34.224 -6.261 7.750 1.00 40.78 166 GLU A CA 1
ATOM 1304 C C . GLU A 1 166 ? -32.874 -6.239 7.003 1.00 40.78 166 GLU A C 1
ATOM 1306 O O . GLU A 1 166 ? -32.244 -7.287 6.898 1.00 40.78 166 GLU A O 1
ATOM 1311 N N . GLU A 1 167 ? -32.343 -5.089 6.567 1.00 39.19 167 GLU A N 1
ATOM 1312 C CA . GLU A 1 167 ? -31.130 -5.093 5.717 1.00 39.19 167 GLU A CA 1
ATOM 1313 C C . GLU A 1 167 ? -29.797 -5.120 6.484 1.00 39.19 167 GLU A C 1
ATOM 1315 O O . GLU A 1 167 ? -28.832 -5.727 6.023 1.00 39.19 167 GLU A O 1
ATOM 1320 N N . VAL A 1 168 ? -29.720 -4.519 7.678 1.00 44.03 168 VAL A N 1
ATOM 1321 C CA . VAL A 1 168 ? -28.449 -4.421 8.432 1.00 44.03 168 VAL A CA 1
ATOM 1322 C C . VAL A 1 168 ? -28.217 -5.629 9.350 1.00 44.03 168 VAL A C 1
ATOM 1324 O O . VAL A 1 168 ? -27.075 -5.988 9.618 1.00 44.03 168 VAL A O 1
ATOM 1327 N N . PHE A 1 169 ? -29.282 -6.286 9.823 1.00 35.34 169 PHE A N 1
ATOM 1328 C CA . PHE A 1 169 ? -29.177 -7.405 10.771 1.00 35.34 169 PHE A CA 1
ATOM 1329 C C . PHE A 1 169 ? -29.084 -8.781 10.086 1.00 35.34 169 PHE A C 1
ATOM 1331 O O . PHE A 1 169 ? -28.507 -9.707 10.658 1.00 35.34 169 PHE A O 1
ATOM 1338 N N . SER A 1 170 ? -29.593 -8.907 8.852 1.00 31.45 170 SER A N 1
ATOM 1339 C CA . SER A 1 170 ? -29.573 -10.157 8.072 1.00 31.45 170 SER A CA 1
ATOM 1340 C C . SER A 1 170 ? -28.156 -10.589 7.663 1.00 31.45 170 SER A C 1
ATOM 1342 O O . SER A 1 170 ? -27.870 -11.779 7.570 1.00 31.45 170 SER A O 1
ATOM 1344 N N . SER A 1 171 ? -27.217 -9.648 7.521 1.00 35.91 171 SER A N 1
ATOM 1345 C CA . SER A 1 171 ? -25.816 -9.972 7.214 1.00 35.91 171 SER A CA 1
ATOM 1346 C C . SER A 1 171 ? -24.986 -10.393 8.435 1.00 35.91 171 SER A C 1
ATOM 1348 O O . SER A 1 171 ? -23.859 -10.852 8.262 1.00 35.91 171 SER A O 1
ATOM 1350 N N . MET A 1 172 ? -25.514 -10.260 9.661 1.00 39.47 172 MET A N 1
ATOM 1351 C CA . MET A 1 172 ? -24.738 -10.470 10.892 1.00 39.47 172 MET A CA 1
ATOM 1352 C C . MET A 1 172 ? -25.201 -11.634 11.774 1.00 39.47 172 MET A C 1
ATOM 1354 O O . MET A 1 172 ? -24.410 -12.085 12.595 1.00 39.47 172 MET A O 1
ATOM 1358 N N . ASN A 1 173 ? -26.422 -12.159 11.622 1.00 36.62 173 ASN A N 1
ATOM 1359 C CA . ASN A 1 173 ? -26.948 -13.192 12.526 1.00 36.62 173 ASN A CA 1
ATOM 1360 C C . ASN A 1 173 ? -27.599 -14.368 11.788 1.00 36.62 173 ASN A C 1
ATOM 1362 O O . ASN A 1 173 ? -28.800 -14.603 11.890 1.00 36.62 173 ASN A O 1
ATOM 1366 N N . ALA A 1 174 ? -26.786 -15.168 11.103 1.00 30.70 174 ALA A N 1
ATOM 1367 C CA . ALA A 1 174 ? -27.151 -16.534 10.742 1.00 30.70 174 ALA A CA 1
ATOM 1368 C C . ALA A 1 174 ? -26.773 -17.500 11.882 1.00 30.70 174 ALA A C 1
ATOM 1370 O O . ALA A 1 174 ? -25.867 -18.307 11.721 1.00 30.70 174 ALA A O 1
ATOM 1371 N N . ALA A 1 175 ? -27.418 -17.377 13.050 1.00 31.69 175 ALA A N 1
ATOM 1372 C CA . ALA A 1 175 ? -27.528 -18.445 14.058 1.00 31.69 175 ALA A CA 1
ATOM 1373 C C . ALA A 1 175 ? -28.344 -17.980 15.277 1.00 31.69 175 ALA A C 1
ATOM 1375 O O . ALA A 1 175 ? -27.820 -17.276 16.135 1.00 31.69 175 ALA A O 1
ATOM 1376 N N . THR A 1 176 ? -29.616 -18.382 15.363 1.00 28.25 176 THR A N 1
ATOM 1377 C CA . THR A 1 176 ? -30.281 -18.997 16.544 1.00 28.25 176 THR A CA 1
ATOM 1378 C C . THR A 1 176 ? -31.809 -18.989 16.364 1.00 28.25 176 THR A C 1
ATOM 1380 O O . THR A 1 176 ? -32.345 -18.004 15.855 1.00 28.25 176 THR A O 1
ATOM 1383 N N . PRO A 1 177 ? -32.543 -20.044 16.776 1.00 32.88 177 PRO A N 1
ATOM 1384 C CA . PRO A 1 177 ? -34.000 -20.015 16.790 1.00 32.88 177 PRO A CA 1
ATOM 1385 C C . PRO A 1 177 ? -34.583 -19.661 18.171 1.00 32.88 177 PRO A C 1
ATOM 1387 O O . PRO A 1 177 ? -34.183 -20.203 19.198 1.00 32.88 177 PRO A O 1
ATOM 1390 N N . SER A 1 178 ? -35.552 -18.742 18.107 1.00 33.34 178 SER A N 1
ATOM 1391 C CA . SER A 1 178 ? -36.840 -18.636 18.821 1.00 33.34 178 SER A CA 1
ATOM 1392 C C . SER A 1 178 ? -36.960 -18.952 20.320 1.00 33.34 178 SER A C 1
ATOM 1394 O O . SER A 1 178 ? -36.787 -20.091 20.747 1.00 33.34 178 SER A O 1
ATOM 1396 N N . ALA A 1 179 ? -37.523 -17.990 21.057 1.00 28.88 179 ALA A N 1
ATOM 1397 C CA . ALA A 1 179 ? -38.431 -18.267 22.169 1.00 28.88 179 ALA A CA 1
ATOM 1398 C C . ALA A 1 179 ? -39.590 -17.253 22.169 1.00 28.88 179 ALA A C 1
ATOM 1400 O O . ALA A 1 179 ? -39.372 -16.041 22.215 1.00 28.88 179 ALA A O 1
ATOM 1401 N N . ASP A 1 180 ? -40.810 -17.782 22.090 1.00 31.92 180 ASP A N 1
ATOM 1402 C CA . ASP A 1 180 ? -42.083 -17.079 22.238 1.00 31.92 180 ASP A CA 1
ATOM 1403 C C . ASP A 1 180 ? -42.350 -16.701 23.703 1.00 31.92 180 ASP A C 1
ATOM 1405 O O . ASP A 1 180 ? -42.001 -17.449 24.617 1.00 31.92 180 ASP A O 1
ATOM 1409 N N . ALA A 1 181 ? -43.057 -15.590 23.936 1.00 27.80 181 ALA A N 1
ATOM 1410 C CA . ALA A 1 181 ? -43.753 -15.362 25.202 1.00 27.80 181 ALA A CA 1
ATOM 1411 C C . ALA A 1 181 ? -45.030 -14.520 25.019 1.00 27.80 181 ALA A C 1
ATOM 1413 O O . ALA A 1 181 ? -45.003 -13.362 24.603 1.00 27.80 181 ALA A O 1
ATOM 1414 N N . ILE A 1 182 ? -46.146 -15.155 25.372 1.00 30.86 182 ILE A N 1
ATOM 1415 C CA . ILE A 1 182 ? -47.494 -14.628 25.619 1.00 30.86 182 ILE A CA 1
ATOM 1416 C C . ILE A 1 182 ? -47.523 -14.022 27.033 1.00 30.86 182 ILE A C 1
ATOM 1418 O O . ILE A 1 182 ? -46.981 -14.667 27.917 1.00 30.86 182 ILE A O 1
ATOM 1422 N N . VAL A 1 183 ? -48.203 -12.886 27.279 1.00 28.09 183 VAL A N 1
ATOM 1423 C CA . VAL A 1 183 ? -49.032 -12.636 28.492 1.00 28.09 183 VAL A CA 1
ATOM 1424 C C . VAL A 1 183 ? -49.962 -11.421 28.293 1.00 28.09 183 VAL A C 1
ATOM 1426 O O . VAL A 1 183 ? -49.582 -10.379 27.765 1.00 28.09 183 VAL A O 1
ATOM 1429 N N . SER A 1 184 ? -51.203 -11.631 28.740 1.00 26.86 184 SER A N 1
ATOM 1430 C CA . SER A 1 184 ? -52.382 -10.760 28.812 1.00 26.86 184 SER A CA 1
ATOM 1431 C C . SER A 1 184 ? -52.366 -9.827 30.040 1.00 26.86 184 SER A C 1
ATOM 1433 O O . SER A 1 184 ? -51.763 -10.175 31.052 1.00 26.86 184 SER A O 1
ATOM 1435 N N . GLY A 1 185 ? -53.103 -8.706 30.009 1.00 25.94 185 GLY A N 1
ATOM 1436 C CA . GLY A 1 185 ? -53.551 -8.030 31.241 1.00 25.94 185 GLY A CA 1
ATOM 1437 C C . GLY A 1 185 ? -53.527 -6.498 31.236 1.00 25.94 185 GLY A C 1
ATOM 1438 O O . GLY A 1 185 ? -52.483 -5.865 31.141 1.00 25.94 185 GLY A O 1
ATOM 1439 N N . SER A 1 186 ? -54.710 -5.913 31.392 1.00 37.16 186 SER A N 1
ATOM 1440 C CA . SER A 1 186 ? -55.071 -4.492 31.399 1.00 37.16 186 SER A CA 1
ATOM 1441 C C . SER A 1 186 ? -54.592 -3.683 32.617 1.00 37.16 186 SER A C 1
ATOM 1443 O O . SER A 1 186 ? -54.896 -4.055 33.748 1.00 37.16 186 SER A O 1
ATOM 1445 N N . ASN A 1 187 ? -53.991 -2.505 32.389 1.00 27.06 187 ASN A N 1
ATOM 1446 C CA . ASN A 1 187 ? -54.316 -1.250 33.096 1.00 27.06 187 ASN A CA 1
ATOM 1447 C C . ASN A 1 187 ? -53.536 -0.066 32.492 1.00 27.06 187 ASN A C 1
ATOM 1449 O O . ASN A 1 187 ? -52.336 0.098 32.708 1.00 27.06 187 ASN A O 1
ATOM 1453 N N . THR A 1 188 ? -54.215 0.776 31.715 1.00 32.00 188 THR A N 1
ATOM 1454 C CA . THR A 1 188 ? -53.622 1.942 31.048 1.00 32.00 188 THR A CA 1
ATOM 1455 C C . THR A 1 188 ? -53.479 3.119 32.012 1.00 32.00 188 THR A C 1
ATOM 1457 O O . THR A 1 188 ? -54.383 3.943 32.135 1.00 32.00 188 THR A O 1
ATOM 1460 N N . LYS A 1 189 ? -52.314 3.253 32.656 1.00 29.83 189 LYS A N 1
ATOM 1461 C CA . LYS A 1 189 ? -51.812 4.572 33.072 1.00 29.83 189 LYS A CA 1
ATOM 1462 C C . LYS A 1 189 ? -51.038 5.162 31.896 1.00 29.83 189 LYS A C 1
ATOM 1464 O O . LYS A 1 189 ? -50.041 4.589 31.465 1.00 29.83 189 LYS A O 1
ATOM 1469 N N . SER A 1 190 ? -51.502 6.290 31.359 1.00 26.86 190 SER A N 1
ATOM 1470 C CA . SER A 1 190 ? -50.797 7.024 30.306 1.00 26.86 190 SER A CA 1
ATOM 1471 C C . SER A 1 190 ? -49.498 7.609 30.868 1.00 26.86 190 SER A C 1
ATOM 1473 O O . SER A 1 190 ? -49.476 8.712 31.416 1.00 26.86 190 SER A O 1
ATOM 1475 N N . VAL A 1 191 ? -48.404 6.860 30.758 1.00 32.34 191 VAL A N 1
ATOM 1476 C CA . VAL A 1 191 ? -47.058 7.383 30.987 1.00 32.34 191 VAL A CA 1
ATOM 1477 C C . VAL A 1 191 ? -46.689 8.202 29.753 1.00 32.34 191 VAL A C 1
ATOM 1479 O O . VAL A 1 191 ? -46.561 7.654 28.659 1.00 32.34 191 VAL A O 1
ATOM 1482 N N . ARG A 1 192 ? -46.535 9.525 29.902 1.00 27.25 192 ARG A N 1
ATOM 1483 C CA . ARG A 1 192 ? -45.874 10.349 28.880 1.00 27.25 192 ARG A CA 1
ATOM 1484 C C . ARG A 1 192 ? -44.410 9.917 28.815 1.00 27.25 192 ARG A C 1
ATOM 1486 O O . ARG A 1 192 ? -43.588 10.402 29.585 1.00 27.25 192 ARG A O 1
ATOM 1493 N N . LEU A 1 193 ? -44.086 9.007 27.901 1.00 35.38 193 LEU A N 1
ATOM 1494 C CA . LEU A 1 193 ? -42.712 8.797 27.458 1.00 35.38 193 LEU A CA 1
ATOM 1495 C C . LEU A 1 193 ? -42.338 9.993 26.580 1.00 35.38 193 LEU A C 1
ATOM 1497 O O . LEU A 1 193 ? -42.618 10.018 25.383 1.00 35.38 193 LEU A O 1
ATOM 1501 N N . GLY A 1 194 ? -41.766 11.024 27.209 1.00 30.02 194 GLY A N 1
ATOM 1502 C CA . GLY A 1 194 ? -41.030 12.062 26.492 1.00 30.02 194 GLY A CA 1
ATOM 1503 C C . GLY A 1 194 ? -40.024 11.395 25.556 1.00 30.02 194 GLY A C 1
ATOM 1504 O O . GLY A 1 194 ? -39.410 10.401 25.936 1.00 30.02 194 GLY A O 1
ATOM 1505 N N . GLY A 1 195 ? -39.935 11.890 24.320 1.00 35.94 195 GLY A N 1
ATOM 1506 C CA . GLY A 1 195 ? -39.208 11.255 23.223 1.00 35.94 195 GLY A CA 1
ATOM 1507 C C . GLY A 1 195 ? -37.794 10.834 23.614 1.00 35.94 195 GLY A C 1
ATOM 1508 O O . GLY A 1 195 ? -36.886 11.656 23.680 1.00 35.94 195 GLY A O 1
ATOM 1509 N N . VAL A 1 196 ? -37.606 9.538 23.854 1.00 38.84 196 VAL A N 1
ATOM 1510 C CA . VAL A 1 196 ? -36.281 8.952 24.029 1.00 38.84 196 VAL A CA 1
ATOM 1511 C C . VAL A 1 196 ? -35.789 8.604 22.632 1.00 38.84 196 VAL A C 1
ATOM 1513 O O . VAL A 1 196 ? -36.170 7.580 22.066 1.00 38.84 196 VAL A O 1
ATOM 1516 N N . GLY A 1 197 ? -34.982 9.486 22.041 1.00 44.66 197 GLY A N 1
ATOM 1517 C CA . GLY A 1 197 ? -34.210 9.137 20.852 1.00 44.66 197 GLY A CA 1
ATOM 1518 C C . GLY A 1 197 ? -33.389 7.883 21.152 1.00 44.66 197 GLY A C 1
ATOM 1519 O O . GLY A 1 197 ? -32.706 7.816 22.176 1.00 44.66 197 GLY A O 1
ATOM 1520 N N . LEU A 1 198 ? -33.488 6.864 20.298 1.00 50.50 198 LEU A N 1
ATOM 1521 C CA . LEU A 1 198 ? -32.759 5.612 20.472 1.00 50.50 198 LEU A CA 1
ATOM 1522 C C . LEU A 1 198 ? -31.268 5.866 20.189 1.00 50.50 198 LEU A C 1
ATOM 1524 O O . LEU A 1 198 ? -30.805 5.776 19.056 1.00 50.50 198 LEU A O 1
ATOM 1528 N N . HIS A 1 199 ? -30.521 6.254 21.221 1.00 64.69 199 HIS A N 1
ATOM 1529 C CA . HIS A 1 199 ? -29.092 6.534 21.135 1.00 64.69 199 HIS A CA 1
ATOM 1530 C C . HIS A 1 199 ? -28.312 5.216 21.126 1.00 64.69 199 HIS A C 1
ATOM 1532 O O . HIS A 1 199 ? -28.157 4.572 22.164 1.00 64.69 199 HIS A O 1
ATOM 1538 N N . TYR A 1 200 ? -27.824 4.794 19.956 1.00 79.69 200 TYR A N 1
ATOM 1539 C CA . TYR A 1 200 ? -26.917 3.652 19.871 1.00 79.69 200 TYR A CA 1
ATOM 1540 C C . TYR A 1 200 ? -25.530 4.058 20.402 1.00 79.69 200 TYR A C 1
ATOM 1542 O O . TYR A 1 200 ? -24.832 4.839 19.750 1.00 79.69 200 TYR A O 1
ATOM 1550 N N . PRO A 1 201 ? -25.086 3.530 21.559 1.00 81.88 201 PRO A N 1
ATOM 1551 C CA . PRO A 1 201 ? -23.926 4.062 22.278 1.00 81.88 201 PRO A CA 1
ATOM 1552 C C . PRO A 1 201 ? -22.590 3.844 21.552 1.00 81.88 201 PRO A C 1
ATOM 1554 O O . PRO A 1 201 ? -21.596 4.470 21.905 1.00 81.88 201 PRO A O 1
ATOM 1557 N N . TYR A 1 202 ? -22.556 2.977 20.535 1.00 88.38 202 TYR A N 1
ATOM 1558 C CA . TYR A 1 202 ? -21.353 2.670 19.759 1.00 88.38 202 TYR A CA 1
ATOM 1559 C C . TYR A 1 202 ? -21.334 3.331 18.376 1.00 88.38 202 TYR A C 1
ATOM 1561 O O . TYR A 1 202 ? -20.429 3.049 17.597 1.00 88.38 202 TYR A O 1
ATOM 1569 N N . LEU A 1 203 ? -22.296 4.202 18.043 1.00 89.00 203 LEU A N 1
ATOM 1570 C CA . LEU A 1 203 ? -22.347 4.840 16.723 1.00 89.00 203 LEU A CA 1
ATOM 1571 C C . LEU A 1 203 ? -21.027 5.552 16.388 1.00 89.00 203 LEU A C 1
ATOM 1573 O O . LEU A 1 203 ? -20.430 5.284 15.349 1.00 89.00 203 LEU A O 1
ATOM 1577 N N . GLY A 1 204 ? -20.526 6.385 17.305 1.00 89.31 204 GLY A N 1
ATOM 1578 C CA . GLY A 1 204 ? -19.248 7.080 17.124 1.00 89.31 204 GLY A CA 1
ATOM 1579 C C . GLY A 1 204 ? -18.058 6.128 16.959 1.00 89.31 204 GLY A C 1
ATOM 1580 O O . GLY A 1 204 ? -17.178 6.388 16.142 1.00 89.31 204 GLY A O 1
ATOM 1581 N N . LEU A 1 205 ? -18.063 4.992 17.667 1.00 91.88 205 LEU A N 1
ATOM 1582 C CA . LEU A 1 205 ? -17.014 3.975 17.562 1.00 91.88 205 LEU A CA 1
ATOM 1583 C C . LEU A 1 205 ? -16.963 3.369 16.152 1.00 91.88 205 LEU A C 1
ATOM 1585 O O . LEU A 1 205 ? -15.886 3.259 15.573 1.00 91.88 205 LEU A O 1
ATOM 1589 N N . TRP A 1 206 ? -18.116 3.021 15.578 1.00 93.81 206 TRP A N 1
ATOM 1590 C CA . TRP A 1 206 ? -18.177 2.431 14.238 1.00 93.81 206 TRP A CA 1
ATOM 1591 C C . TRP A 1 206 ? -17.910 3.432 13.117 1.00 93.81 206 TRP A C 1
ATOM 1593 O O . TRP A 1 206 ? -17.299 3.057 12.116 1.00 93.81 206 TRP A O 1
ATOM 1603 N N . LEU A 1 207 ? -18.317 4.695 13.285 1.00 93.69 207 LEU A N 1
ATOM 1604 C CA . LEU A 1 207 ? -17.970 5.763 12.343 1.00 93.69 207 LEU A CA 1
ATOM 1605 C C . LEU A 1 207 ? -16.455 6.003 12.323 1.00 93.69 207 LEU A C 1
ATOM 1607 O O . LEU A 1 207 ? -15.859 6.064 11.250 1.00 93.69 207 LEU A O 1
ATOM 1611 N N . MET A 1 208 ? -15.816 6.052 13.497 1.00 94.12 208 MET A N 1
ATOM 1612 C CA . MET A 1 208 ? -14.358 6.149 13.603 1.00 94.12 208 MET A CA 1
ATOM 1613 C C . MET A 1 208 ? -13.667 4.931 12.976 1.00 94.12 208 MET A C 1
ATOM 1615 O O . MET A 1 208 ? -12.759 5.097 12.164 1.00 94.12 208 MET A O 1
ATOM 1619 N N . TYR A 1 209 ? -14.104 3.714 13.318 1.00 96.19 209 TYR A N 1
ATOM 1620 C CA . TYR A 1 209 ? -13.534 2.474 12.787 1.00 96.19 209 TYR A CA 1
ATOM 1621 C C . TYR A 1 209 ? -13.609 2.424 11.257 1.00 96.19 209 TYR A C 1
ATOM 1623 O O . TYR A 1 209 ? -12.616 2.164 10.582 1.00 96.19 209 TYR A O 1
ATOM 1631 N N . SER A 1 210 ? -14.769 2.760 10.697 1.00 96.06 210 SER A N 1
ATOM 1632 C CA . SER A 1 210 ? -14.961 2.791 9.250 1.00 96.06 210 SER A CA 1
ATOM 1633 C C . SER A 1 210 ? -14.099 3.872 8.587 1.00 96.06 210 SER A C 1
ATOM 1635 O O . SER A 1 210 ? -13.473 3.598 7.568 1.00 96.06 210 SER A O 1
ATOM 1637 N N . GLY A 1 211 ? -13.965 5.059 9.193 1.00 96.75 211 GLY A N 1
ATOM 1638 C CA . GLY A 1 211 ? -13.055 6.107 8.712 1.00 96.75 211 GLY A CA 1
ATOM 1639 C C . GLY A 1 211 ? -11.580 5.681 8.691 1.00 96.75 211 GLY A C 1
ATOM 1640 O O . GLY A 1 211 ? -10.879 5.940 7.713 1.00 96.75 211 GLY A O 1
ATOM 1641 N N . ILE A 1 212 ? -11.120 4.965 9.725 1.00 97.75 212 ILE A N 1
ATOM 1642 C CA . ILE A 1 212 ? -9.765 4.388 9.782 1.00 97.75 212 ILE A CA 1
ATOM 1643 C C . ILE A 1 212 ? -9.541 3.417 8.618 1.00 97.75 212 ILE A C 1
ATOM 1645 O O . ILE A 1 212 ? -8.514 3.490 7.943 1.00 97.75 212 ILE A O 1
ATOM 1649 N N . HIS A 1 213 ? -10.510 2.541 8.353 1.00 97.88 213 HIS A N 1
ATOM 1650 C CA . HIS A 1 213 ? -10.426 1.602 7.240 1.00 97.88 213 HIS A CA 1
ATOM 1651 C C . HIS A 1 213 ? -10.451 2.295 5.876 1.00 97.88 213 HIS A C 1
ATOM 1653 O O . HIS A 1 213 ? -9.673 1.921 5.005 1.00 97.88 213 HIS A O 1
ATOM 1659 N N . VAL A 1 214 ? -11.285 3.322 5.682 1.00 98.12 214 VAL A N 1
ATOM 1660 C CA . VAL A 1 214 ? -11.283 4.112 4.437 1.00 98.12 214 VAL A CA 1
ATOM 1661 C C . VAL A 1 214 ? -9.898 4.709 4.183 1.00 98.12 214 VAL A C 1
ATOM 1663 O O . VAL A 1 214 ? -9.376 4.575 3.079 1.00 98.12 214 VAL A O 1
ATOM 1666 N N . ASN A 1 215 ? -9.264 5.290 5.206 1.00 97.94 215 ASN A N 1
ATOM 1667 C CA . ASN A 1 215 ? -7.894 5.790 5.090 1.00 97.94 215 ASN A CA 1
ATOM 1668 C C . ASN A 1 215 ? -6.891 4.667 4.764 1.00 97.94 215 ASN A C 1
ATOM 1670 O O . ASN A 1 215 ? -6.042 4.843 3.895 1.00 97.94 21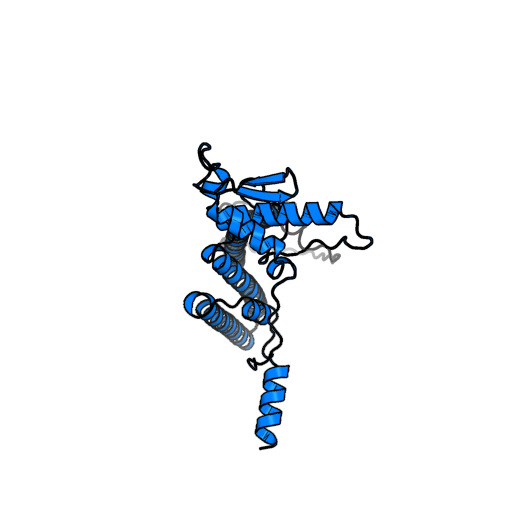5 ASN A O 1
ATOM 1674 N N . ALA A 1 216 ? -6.987 3.510 5.424 1.00 98.12 216 ALA A N 1
ATOM 1675 C CA . ALA A 1 216 ? -6.068 2.400 5.181 1.00 98.12 216 ALA A CA 1
ATOM 1676 C C . ALA A 1 216 ? -6.164 1.849 3.756 1.00 98.12 216 ALA A C 1
ATOM 1678 O O . ALA A 1 216 ? -5.149 1.699 3.081 1.00 98.12 216 ALA A O 1
ATOM 1679 N N . TRP A 1 217 ? -7.379 1.618 3.266 1.00 98.31 217 TRP A N 1
ATOM 1680 C CA . TRP A 1 217 ? -7.588 1.094 1.921 1.00 98.31 217 TRP A CA 1
ATOM 1681 C C . TRP A 1 217 ? -7.263 2.114 0.825 1.00 98.31 217 TRP A C 1
ATOM 1683 O O . TRP A 1 217 ? -6.806 1.719 -0.247 1.00 98.31 217 TRP A O 1
ATOM 1693 N N . LEU A 1 218 ? -7.414 3.415 1.102 1.00 97.88 218 LEU A N 1
ATOM 1694 C CA . LEU A 1 218 ? -6.930 4.480 0.224 1.00 97.88 218 LEU A CA 1
ATOM 1695 C C . LEU A 1 218 ? -5.406 4.411 0.052 1.00 97.88 218 LEU A C 1
ATOM 1697 O O . LEU A 1 218 ? -4.916 4.426 -1.078 1.00 97.88 218 LEU A O 1
ATOM 1701 N N . TRP A 1 219 ? -4.655 4.319 1.155 1.00 97.88 219 TRP A N 1
ATOM 1702 C CA . TRP A 1 219 ? -3.192 4.243 1.092 1.00 97.88 219 TRP A CA 1
ATOM 1703 C C . TRP A 1 219 ? -2.695 2.924 0.503 1.00 97.88 219 TRP A C 1
ATOM 1705 O O . TRP A 1 219 ? -1.749 2.951 -0.282 1.00 97.88 219 TRP A O 1
ATOM 1715 N N . SER A 1 220 ? -3.388 1.815 0.764 1.00 97.62 220 SER A N 1
ATOM 1716 C CA . SER A 1 220 ? -3.139 0.533 0.096 1.00 97.62 220 SER A CA 1
ATOM 1717 C C . SER A 1 220 ? -3.333 0.633 -1.420 1.00 97.62 220 SER A C 1
ATOM 1719 O O . SER A 1 220 ? -2.453 0.245 -2.189 1.00 97.62 220 SER A O 1
ATOM 1721 N N . ALA A 1 221 ? -4.440 1.225 -1.883 1.00 97.44 221 ALA A N 1
ATOM 1722 C CA . ALA A 1 221 ? -4.670 1.433 -3.312 1.00 97.44 221 ALA A CA 1
ATOM 1723 C C . ALA A 1 221 ? -3.582 2.327 -3.933 1.00 97.44 221 ALA A C 1
ATOM 1725 O O . ALA A 1 221 ? -3.045 2.000 -4.990 1.00 97.44 221 ALA A O 1
ATOM 1726 N N . ALA A 1 222 ? -3.211 3.425 -3.264 1.00 96.19 222 ALA A N 1
ATOM 1727 C CA . ALA A 1 222 ? -2.157 4.324 -3.730 1.00 96.19 222 ALA A CA 1
ATOM 1728 C C . ALA A 1 222 ? -0.789 3.624 -3.832 1.00 96.19 222 ALA A C 1
ATOM 1730 O O . ALA A 1 222 ? -0.072 3.824 -4.815 1.00 96.19 222 ALA A O 1
ATOM 1731 N N . PHE A 1 223 ? -0.446 2.779 -2.856 1.00 95.69 223 PHE A N 1
ATOM 1732 C CA . PHE A 1 223 ? 0.768 1.963 -2.862 1.00 95.69 223 PHE A CA 1
ATOM 1733 C C . PHE A 1 223 ? 0.796 0.968 -4.030 1.00 95.69 223 PHE A C 1
ATOM 1735 O O . PHE A 1 223 ? 1.780 0.921 -4.767 1.00 95.69 223 PHE A O 1
ATOM 1742 N N . HIS A 1 224 ? -0.303 0.253 -4.281 1.00 94.75 224 HIS A N 1
ATOM 1743 C CA . HIS A 1 224 ? -0.392 -0.704 -5.390 1.00 94.75 224 HIS A CA 1
ATOM 1744 C C . HIS A 1 224 ? -0.450 -0.045 -6.782 1.00 94.75 224 HIS A C 1
ATOM 1746 O O . HIS A 1 224 ? -0.040 -0.654 -7.776 1.00 94.75 224 HIS A O 1
ATOM 1752 N N . VAL A 1 225 ? -0.913 1.209 -6.878 1.0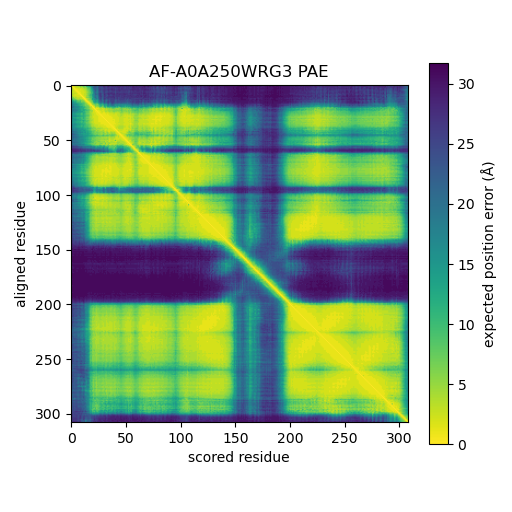0 94.12 225 VAL A N 1
ATOM 1753 C CA . VAL A 1 225 ? -0.761 2.016 -8.100 1.00 94.12 225 VAL A CA 1
ATOM 1754 C C . VAL A 1 225 ? 0.707 2.360 -8.312 1.00 94.12 225 VAL A C 1
ATOM 1756 O O . VAL A 1 225 ? 1.244 2.160 -9.404 1.00 94.12 225 VAL A O 1
ATOM 1759 N N . ARG A 1 226 ? 1.361 2.886 -7.274 1.00 92.38 226 ARG A N 1
ATOM 1760 C CA . ARG A 1 226 ? 2.772 3.239 -7.328 1.00 92.38 226 ARG A CA 1
ATOM 1761 C C . ARG A 1 226 ? 3.440 3.097 -5.970 1.00 92.38 226 ARG A C 1
ATOM 1763 O O . ARG A 1 226 ? 3.223 3.890 -5.051 1.00 92.38 226 ARG A O 1
ATOM 1770 N N . ASP A 1 227 ? 4.384 2.171 -5.929 1.00 90.75 227 ASP A N 1
ATOM 1771 C CA . ASP A 1 227 ? 5.315 2.042 -4.823 1.00 90.75 227 ASP A CA 1
ATOM 1772 C C . ASP A 1 227 ? 6.306 3.219 -4.832 1.00 90.75 227 ASP A C 1
ATOM 1774 O O . ASP A 1 227 ? 7.087 3.404 -5.776 1.00 90.75 227 ASP A O 1
ATOM 1778 N N . THR A 1 228 ? 6.207 4.049 -3.797 1.00 89.94 228 THR A N 1
ATOM 1779 C CA . THR A 1 228 ? 7.116 5.138 -3.447 1.00 89.94 228 THR A CA 1
ATOM 1780 C C . THR A 1 228 ? 7.357 5.078 -1.946 1.00 89.94 228 THR A C 1
ATOM 1782 O O . THR A 1 228 ? 6.490 4.637 -1.197 1.00 89.94 228 THR A O 1
ATOM 1785 N N . ARG A 1 229 ? 8.460 5.663 -1.466 1.00 89.19 229 ARG A N 1
ATOM 1786 C CA . ARG A 1 229 ? 8.738 5.739 -0.018 1.00 89.19 229 ARG A CA 1
ATOM 1787 C C . ARG A 1 229 ? 7.581 6.319 0.805 1.00 89.19 229 ARG A C 1
ATOM 1789 O O . ARG A 1 229 ? 7.437 5.979 1.973 1.00 89.19 229 ARG A O 1
ATOM 1796 N N . LEU A 1 230 ? 6.800 7.239 0.234 1.00 91.25 230 LEU A N 1
ATOM 1797 C CA . LEU A 1 230 ? 5.662 7.840 0.925 1.00 91.25 230 LEU A CA 1
ATOM 1798 C C . LEU A 1 230 ? 4.473 6.877 0.980 1.00 91.25 230 LEU A C 1
ATOM 1800 O O . LEU A 1 230 ? 3.935 6.646 2.059 1.00 91.25 230 LEU A O 1
ATOM 1804 N N . THR A 1 231 ? 4.076 6.326 -0.168 1.00 93.81 231 THR A N 1
ATOM 1805 C CA . THR A 1 231 ? 2.931 5.410 -0.262 1.00 93.81 231 THR A CA 1
ATOM 1806 C C . THR A 1 231 ? 3.182 4.125 0.519 1.00 93.81 231 THR A C 1
ATOM 1808 O O . THR A 1 231 ? 2.301 3.702 1.257 1.00 93.81 231 THR A O 1
ATOM 1811 N N . GLU A 1 232 ? 4.405 3.592 0.468 1.00 92.38 232 GLU A N 1
ATOM 1812 C CA . GLU A 1 232 ? 4.855 2.457 1.279 1.00 92.38 232 GLU A CA 1
ATOM 1813 C C . GLU A 1 232 ? 4.641 2.738 2.774 1.00 92.38 232 GLU A C 1
ATOM 1815 O O . GLU A 1 232 ? 3.918 2.024 3.467 1.00 92.38 232 GLU A O 1
ATOM 1820 N N . ARG A 1 233 ? 5.207 3.838 3.284 1.00 93.25 233 ARG A N 1
ATOM 1821 C CA . ARG A 1 233 ? 5.090 4.198 4.704 1.00 93.25 233 ARG A CA 1
ATOM 1822 C C . ARG A 1 233 ? 3.644 4.355 5.151 1.00 93.25 233 ARG A C 1
ATOM 1824 O O . ARG A 1 233 ? 3.302 3.898 6.240 1.00 93.25 233 ARG A O 1
ATOM 1831 N N . LEU A 1 234 ? 2.821 5.023 4.347 1.00 94.81 234 LEU A N 1
ATOM 1832 C CA . LEU A 1 234 ? 1.438 5.320 4.705 1.00 94.81 234 LEU A CA 1
ATOM 1833 C C . LEU A 1 234 ? 0.543 4.082 4.659 1.00 94.81 234 LEU A C 1
ATOM 1835 O O . LEU A 1 234 ? -0.306 3.948 5.539 1.00 94.81 234 LEU A O 1
ATOM 1839 N N . ASP A 1 235 ? 0.763 3.164 3.718 1.00 95.62 235 ASP A N 1
ATOM 1840 C CA . ASP A 1 235 ? 0.058 1.881 3.678 1.00 95.62 235 ASP A CA 1
ATOM 1841 C C . ASP A 1 235 ? 0.363 1.058 4.938 1.00 95.62 235 ASP A C 1
ATOM 1843 O O . ASP A 1 235 ? -0.528 0.757 5.738 1.00 95.62 235 ASP A O 1
ATOM 1847 N N . TYR A 1 236 ? 1.649 0.826 5.221 1.00 93.75 236 TYR A N 1
ATOM 1848 C CA . TYR A 1 236 ? 2.053 0.043 6.389 1.00 93.75 236 TYR A CA 1
ATOM 1849 C C . TYR A 1 236 ? 1.640 0.680 7.715 1.00 93.75 236 TYR A C 1
ATOM 1851 O O . TYR A 1 236 ? 1.164 -0.020 8.612 1.00 93.75 236 TYR A O 1
ATOM 1859 N N . CYS A 1 237 ? 1.781 1.999 7.867 1.00 94.88 237 CYS A N 1
ATOM 1860 C CA . CYS A 1 237 ? 1.328 2.685 9.077 1.00 94.88 237 CYS A CA 1
ATOM 1861 C C . CYS A 1 237 ? -0.193 2.580 9.242 1.00 94.88 237 CYS A C 1
ATOM 1863 O O . CYS A 1 237 ? -0.668 2.320 10.346 1.00 94.88 237 CYS A O 1
ATOM 1865 N N . SER A 1 238 ? -0.962 2.715 8.160 1.00 96.75 238 SER A N 1
ATOM 1866 C CA . SER A 1 238 ? -2.420 2.601 8.227 1.00 96.75 238 SER A CA 1
ATOM 1867 C C . SER A 1 238 ? -2.877 1.176 8.554 1.00 96.75 238 SER A C 1
ATOM 1869 O O . SER A 1 238 ? -3.805 1.008 9.344 1.00 96.75 238 SER A O 1
ATOM 1871 N N . ALA A 1 239 ? -2.191 0.148 8.044 1.00 95.56 239 ALA A N 1
ATOM 1872 C CA . ALA A 1 239 ? -2.450 -1.246 8.406 1.00 95.56 239 ALA A CA 1
ATOM 1873 C C . ALA A 1 239 ? -2.245 -1.505 9.914 1.00 95.56 239 ALA A C 1
ATOM 1875 O O . ALA A 1 239 ? -3.065 -2.171 10.548 1.00 95.56 239 ALA A O 1
ATOM 1876 N N . ASN A 1 240 ? -1.207 -0.915 10.521 1.00 94.62 240 ASN A N 1
ATOM 1877 C CA . ASN A 1 240 ? -1.012 -0.963 11.977 1.00 94.62 240 ASN A CA 1
ATOM 1878 C C . ASN A 1 240 ? -2.167 -0.306 12.736 1.00 94.62 240 ASN A C 1
ATOM 1880 O O . ASN A 1 240 ? -2.656 -0.864 13.719 1.00 94.62 240 ASN A O 1
ATOM 1884 N N . VAL A 1 241 ? -2.630 0.858 12.269 1.00 96.75 241 VAL A N 1
ATOM 1885 C CA . VAL A 1 241 ? -3.768 1.553 12.885 1.00 96.75 241 VAL A CA 1
ATOM 1886 C C . VAL A 1 241 ? -5.045 0.716 12.786 1.00 96.75 241 VAL A C 1
ATOM 1888 O O . VAL A 1 241 ? -5.789 0.668 13.759 1.00 96.75 241 VAL A O 1
ATOM 1891 N N . VAL A 1 242 ? -5.290 0.004 11.681 1.00 97.25 242 VAL A N 1
ATOM 1892 C CA . VAL A 1 242 ? -6.444 -0.908 11.537 1.00 97.25 242 VAL A CA 1
ATOM 1893 C C . VAL A 1 242 ? -6.407 -2.045 12.564 1.00 97.25 242 VAL A C 1
ATOM 1895 O O . VAL A 1 242 ? -7.413 -2.316 13.228 1.00 97.25 242 VAL A O 1
ATOM 1898 N N . VAL A 1 243 ? -5.251 -2.690 12.746 1.00 94.94 243 VAL A N 1
ATOM 1899 C CA . VAL A 1 243 ? -5.094 -3.772 13.735 1.00 94.94 243 VAL A CA 1
ATOM 1900 C C . VAL A 1 243 ? -5.297 -3.241 15.157 1.00 94.94 243 VAL A C 1
ATOM 1902 O O . VAL A 1 243 ? -6.072 -3.811 15.929 1.00 94.94 243 VAL A O 1
ATOM 1905 N N . ALA A 1 244 ? -4.681 -2.104 15.488 1.00 93.62 244 ALA A N 1
ATOM 1906 C CA . ALA A 1 244 ? -4.865 -1.452 16.781 1.00 93.62 244 ALA A CA 1
ATOM 1907 C C . ALA A 1 244 ? -6.328 -1.035 17.011 1.00 93.62 244 ALA A C 1
ATOM 1909 O O . ALA A 1 244 ? -6.876 -1.279 18.084 1.00 93.62 244 ALA A O 1
ATOM 1910 N N . ALA A 1 245 ? -6.991 -0.467 16.000 1.00 96.19 245 ALA A N 1
ATOM 1911 C CA . ALA A 1 245 ? -8.391 -0.064 16.065 1.00 96.19 245 ALA A CA 1
ATOM 1912 C C . ALA A 1 245 ? -9.322 -1.258 16.298 1.00 96.19 245 ALA A C 1
ATOM 1914 O O . ALA A 1 245 ? -10.273 -1.139 17.068 1.00 96.19 245 ALA A O 1
ATOM 1915 N N . SER A 1 246 ? -9.028 -2.415 15.698 1.00 95.69 246 SER A N 1
ATOM 1916 C CA . SER A 1 246 ? -9.781 -3.657 15.916 1.00 95.69 246 SER A CA 1
ATOM 1917 C C . SER A 1 246 ? -9.712 -4.097 17.382 1.00 95.69 246 SER A C 1
ATOM 1919 O O . SER A 1 246 ? -10.743 -4.368 18.005 1.00 95.69 246 SER A O 1
ATOM 1921 N N . LEU A 1 247 ? -8.509 -4.085 17.970 1.00 92.25 247 LEU A N 1
ATOM 1922 C CA . LEU A 1 247 ? -8.307 -4.405 19.384 1.00 92.25 247 LEU A CA 1
ATOM 1923 C C . LEU A 1 247 ? -8.970 -3.371 20.306 1.00 92.25 247 LEU A C 1
ATOM 1925 O O . LEU A 1 247 ? -9.654 -3.741 21.259 1.00 92.25 247 LEU A O 1
ATOM 1929 N N . VAL A 1 248 ? -8.834 -2.077 20.002 1.00 95.00 248 VAL A N 1
ATOM 1930 C CA . VAL A 1 248 ? -9.500 -0.997 20.746 1.00 95.00 248 VAL A CA 1
ATOM 1931 C C . VAL A 1 248 ? -11.020 -1.159 20.709 1.00 95.00 248 VAL A C 1
ATOM 1933 O O . VAL A 1 248 ? -11.667 -1.047 21.749 1.00 95.00 248 VAL A O 1
ATOM 1936 N N . CYS A 1 249 ? -11.604 -1.481 19.551 1.00 95.88 249 CYS A N 1
ATOM 1937 C CA . CYS A 1 249 ? -13.040 -1.726 19.431 1.00 95.88 249 CYS A CA 1
ATOM 1938 C C . CYS A 1 249 ? -13.485 -2.918 20.287 1.00 95.88 249 CYS A C 1
ATOM 1940 O O . CYS A 1 249 ? -14.491 -2.814 20.991 1.00 95.88 249 CYS A O 1
ATOM 1942 N N . ALA A 1 250 ? -12.735 -4.024 20.275 1.00 93.81 250 ALA A N 1
ATOM 1943 C CA . ALA A 1 250 ? -13.028 -5.191 21.106 1.00 93.81 250 ALA A CA 1
ATOM 1944 C C . ALA A 1 250 ? -12.982 -4.852 22.608 1.00 93.81 250 ALA A C 1
ATOM 1946 O O . ALA A 1 250 ? -13.920 -5.167 23.344 1.00 93.81 250 ALA A O 1
ATOM 1947 N N . LEU A 1 251 ? -11.940 -4.139 23.049 1.00 92.38 251 LEU A N 1
ATOM 1948 C CA . LEU A 1 251 ? -11.776 -3.717 24.441 1.00 92.38 251 LEU A CA 1
ATOM 1949 C C . LEU A 1 251 ? -12.883 -2.757 24.887 1.00 92.38 251 LEU A C 1
ATOM 1951 O O . LEU A 1 251 ? -13.475 -2.961 25.944 1.00 92.38 251 LEU A O 1
ATOM 1955 N N . LEU A 1 252 ? -13.214 -1.740 24.084 1.00 93.88 252 LEU A N 1
ATOM 1956 C CA . LEU A 1 252 ? -14.274 -0.783 24.415 1.00 93.88 252 LEU A CA 1
ATOM 1957 C C . LEU A 1 252 ? -15.649 -1.455 24.480 1.00 93.88 252 LEU A C 1
ATOM 1959 O O . LEU A 1 252 ? -16.422 -1.169 25.394 1.00 93.88 252 LEU A O 1
ATOM 1963 N N . ARG A 1 253 ? -15.947 -2.385 23.566 1.00 93.88 253 ARG A N 1
ATOM 1964 C CA . ARG A 1 253 ? -17.204 -3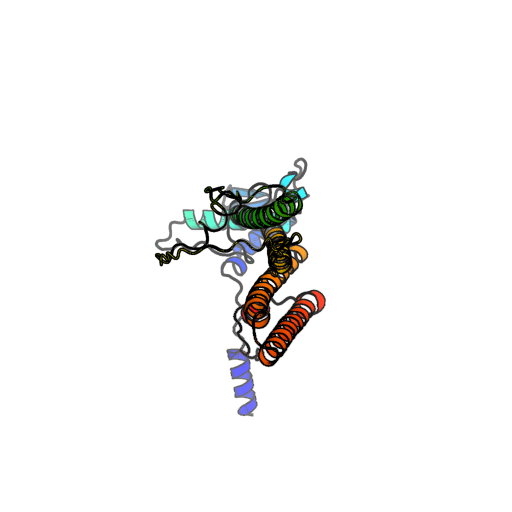.149 23.591 1.00 93.88 253 ARG A CA 1
ATOM 1965 C C . ARG A 1 253 ? -17.328 -4.043 24.825 1.00 93.88 253 ARG A C 1
ATOM 1967 O O . ARG A 1 253 ? -18.436 -4.200 25.328 1.00 93.88 253 ARG A O 1
ATOM 1974 N N . ALA A 1 254 ? -16.221 -4.593 25.326 1.00 92.00 254 ALA A N 1
ATOM 1975 C CA . ALA A 1 254 ? -16.209 -5.366 26.567 1.00 92.00 254 ALA A CA 1
ATOM 1976 C C . ALA A 1 254 ? -16.284 -4.469 27.819 1.00 92.00 254 ALA A C 1
ATOM 1978 O O . ALA A 1 254 ? -16.993 -4.783 28.773 1.00 92.00 254 ALA A O 1
ATOM 1979 N N . ALA A 1 255 ? -15.579 -3.334 27.818 1.00 91.19 255 ALA A N 1
ATOM 1980 C CA . ALA A 1 255 ? -15.398 -2.484 28.993 1.00 91.19 255 ALA A CA 1
ATOM 1981 C C . ALA A 1 255 ? -16.589 -1.561 29.283 1.00 91.19 255 ALA A C 1
ATOM 1983 O O . ALA A 1 255 ? -16.963 -1.376 30.442 1.00 91.19 255 ALA A O 1
ATOM 1984 N N . LEU A 1 256 ? -17.191 -0.963 28.250 1.00 90.94 256 LEU A N 1
ATOM 1985 C CA . LEU A 1 256 ? -18.273 0.012 28.411 1.00 90.94 256 LEU A CA 1
ATOM 1986 C C . LEU A 1 256 ? -19.495 -0.544 29.175 1.00 90.94 256 LEU A C 1
ATOM 1988 O O . LEU A 1 256 ? -19.933 0.126 30.117 1.00 90.94 256 LEU A O 1
ATOM 1992 N N . PRO A 1 257 ? -20.016 -1.756 28.891 1.00 92.25 257 PRO A N 1
ATOM 1993 C CA . PRO A 1 257 ? -21.127 -2.319 29.660 1.00 92.25 257 PRO A CA 1
ATOM 1994 C C . PRO A 1 257 ? -20.709 -2.882 31.031 1.00 92.25 257 PRO A C 1
ATOM 1996 O O . PRO A 1 257 ? -21.572 -3.127 31.870 1.00 92.25 257 PRO A O 1
ATOM 1999 N N . ALA A 1 258 ? -19.411 -3.071 31.292 1.00 91.06 258 ALA A N 1
ATOM 2000 C CA . ALA A 1 258 ? -18.930 -3.725 32.505 1.00 91.06 258 ALA A CA 1
ATOM 2001 C C . ALA A 1 258 ? -19.085 -2.854 33.777 1.00 91.06 258 ALA A C 1
ATOM 2003 O O . ALA A 1 258 ? -19.132 -1.619 33.691 1.00 91.06 258 ALA A O 1
ATOM 2004 N N . PRO A 1 259 ? -19.118 -3.470 34.979 1.00 93.38 259 PRO A N 1
ATOM 2005 C CA . PRO A 1 259 ? -19.064 -2.760 36.258 1.00 93.38 259 PRO A CA 1
ATOM 2006 C C . PRO A 1 259 ? -17.853 -1.821 36.366 1.00 93.38 259 PRO A C 1
ATOM 2008 O O . PRO A 1 259 ? -16.817 -2.066 35.746 1.00 93.38 259 PRO A O 1
ATOM 2011 N N . LYS A 1 260 ? -17.951 -0.776 37.206 1.00 92.12 260 LYS A N 1
ATOM 2012 C CA . LYS A 1 260 ? -16.944 0.306 37.316 1.00 92.12 260 LYS A CA 1
ATOM 2013 C C . LYS A 1 260 ? -15.494 -0.199 37.401 1.00 92.12 260 LYS A C 1
ATOM 2015 O O . LYS A 1 260 ? -14.637 0.338 36.706 1.00 92.12 260 LYS A O 1
ATOM 2020 N N . GLN A 1 261 ? -15.243 -1.243 38.197 1.00 85.25 261 GLN A N 1
ATOM 2021 C CA . GLN A 1 261 ? -13.909 -1.830 38.379 1.00 85.25 261 GLN A CA 1
ATOM 2022 C C . GLN A 1 261 ? -13.311 -2.402 37.080 1.00 85.25 261 GLN A C 1
ATOM 2024 O O . GLN A 1 261 ? -12.155 -2.139 36.762 1.00 85.25 261 GLN A O 1
ATOM 2029 N N . TYR A 1 262 ? -14.109 -3.112 36.277 1.00 84.75 262 TYR A N 1
ATOM 2030 C CA . TYR A 1 262 ? -13.665 -3.707 35.011 1.00 84.75 262 TYR A CA 1
ATOM 2031 C C . TYR A 1 262 ? -13.651 -2.690 33.864 1.00 84.75 262 TYR A C 1
ATOM 2033 O O . TYR A 1 262 ? -12.812 -2.773 32.968 1.00 84.75 262 TYR A O 1
ATOM 2041 N N . ARG A 1 263 ? -14.538 -1.688 33.909 1.00 91.25 263 ARG A N 1
ATOM 2042 C CA . ARG A 1 263 ? -14.559 -0.587 32.940 1.00 91.25 263 ARG A CA 1
ATOM 2043 C C . ARG A 1 263 ? -13.272 0.237 32.991 1.00 91.25 263 ARG A C 1
ATOM 2045 O O . ARG A 1 263 ? -12.714 0.539 31.940 1.00 91.25 263 ARG A O 1
ATOM 2052 N N . ALA A 1 264 ? -12.789 0.572 34.191 1.00 85.12 264 ALA A N 1
ATOM 2053 C CA . ALA A 1 264 ? -11.534 1.305 34.365 1.00 85.12 264 ALA A CA 1
ATOM 2054 C C . ALA A 1 264 ? -10.340 0.529 33.785 1.00 85.12 264 ALA A C 1
ATOM 2056 O O . ALA A 1 264 ? -9.566 1.087 33.009 1.00 85.12 264 ALA A O 1
ATOM 2057 N N . LEU A 1 265 ? -10.252 -0.773 34.081 1.00 86.62 265 LEU A N 1
ATOM 2058 C CA . LEU A 1 265 ? -9.217 -1.650 33.531 1.00 86.62 265 LEU A CA 1
ATOM 2059 C C . LEU A 1 265 ? -9.253 -1.692 31.995 1.00 86.62 265 LEU A C 1
ATOM 2061 O O . LEU A 1 265 ? -8.217 -1.563 31.348 1.00 86.62 265 LEU A O 1
ATOM 2065 N N . GLY A 1 266 ? -10.440 -1.824 31.401 1.00 86.62 266 GLY A N 1
ATOM 2066 C CA . GLY A 1 266 ? -10.587 -1.828 29.946 1.00 86.62 266 GLY A CA 1
ATOM 2067 C C . GLY A 1 266 ? -10.180 -0.504 29.288 1.00 86.62 266 GLY A C 1
ATOM 2068 O O . GLY A 1 266 ? -9.512 -0.518 28.257 1.00 86.62 266 GLY A O 1
ATOM 2069 N N . ILE A 1 267 ? -10.503 0.640 29.902 1.00 88.38 267 ILE A N 1
ATOM 2070 C CA . ILE A 1 267 ? -10.060 1.962 29.421 1.00 88.38 267 ILE A CA 1
ATOM 2071 C C . ILE A 1 267 ? -8.531 2.095 29.510 1.00 88.38 267 ILE A C 1
ATOM 2073 O O . ILE A 1 267 ? -7.905 2.591 28.575 1.00 88.38 267 ILE A O 1
ATOM 2077 N N . MET A 1 268 ? -7.911 1.609 30.591 1.00 87.31 268 MET A N 1
ATOM 2078 C CA . MET A 1 268 ? -6.448 1.580 30.710 1.00 87.31 268 MET A CA 1
ATOM 2079 C C . MET A 1 268 ? -5.800 0.701 29.634 1.00 87.31 268 MET A C 1
ATOM 2081 O O . MET A 1 268 ? -4.808 1.108 29.031 1.00 87.31 268 MET A O 1
ATOM 2085 N N . ALA A 1 269 ? -6.378 -0.470 29.349 1.00 86.00 269 ALA A N 1
ATOM 2086 C CA . ALA A 1 269 ? -5.903 -1.355 28.288 1.00 86.00 269 ALA A CA 1
ATOM 2087 C C . ALA A 1 269 ? -5.972 -0.680 26.907 1.00 86.00 269 ALA A C 1
ATOM 2089 O O . ALA A 1 269 ? -5.017 -0.759 26.137 1.00 86.00 269 ALA A 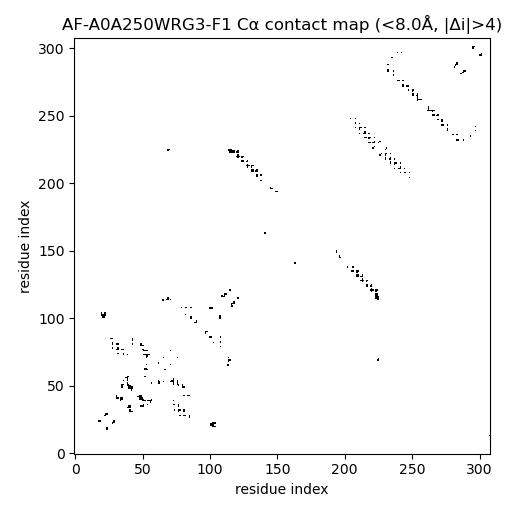O 1
ATOM 2090 N N . VAL A 1 270 ? -7.053 0.053 26.615 1.00 92.00 270 VAL A N 1
ATOM 2091 C CA . VAL A 1 270 ? -7.167 0.875 25.395 1.00 92.00 270 VAL A CA 1
ATOM 2092 C C . VAL A 1 270 ? -6.054 1.923 25.330 1.00 92.00 270 VAL A C 1
ATOM 2094 O O . VAL A 1 270 ? -5.390 2.041 24.302 1.00 92.00 270 VAL A O 1
ATOM 2097 N N . GLY A 1 271 ? -5.807 2.647 26.427 1.00 88.06 271 GLY A N 1
ATOM 2098 C CA . GLY A 1 271 ? -4.727 3.635 26.503 1.00 88.06 271 GLY A CA 1
ATOM 2099 C C . GLY A 1 271 ? -3.348 3.033 26.215 1.00 88.06 271 GLY A C 1
ATOM 2100 O O . GLY A 1 271 ? -2.571 3.615 25.459 1.00 88.06 271 GLY A O 1
ATOM 2101 N N . LEU A 1 272 ? -3.069 1.837 26.742 1.00 90.12 272 LEU A N 1
ATOM 2102 C CA . LEU A 1 272 ? -1.821 1.116 26.483 1.00 90.12 272 LEU A CA 1
ATOM 2103 C C . LEU A 1 272 ? -1.668 0.743 25.002 1.00 90.12 272 LEU A C 1
ATOM 2105 O O . LEU A 1 272 ? -0.610 0.983 24.423 1.00 90.12 272 LEU A O 1
ATOM 2109 N N . VAL A 1 273 ? -2.717 0.203 24.371 1.00 89.69 273 VAL A N 1
ATOM 2110 C CA . VAL A 1 273 ? -2.695 -0.150 22.938 1.00 89.69 273 VAL A CA 1
ATOM 2111 C C . VAL A 1 273 ? -2.390 1.078 22.080 1.00 89.69 273 VAL A C 1
ATOM 2113 O O . VAL A 1 273 ? -1.536 1.015 21.192 1.00 89.69 273 VAL A O 1
ATOM 2116 N N . LEU A 1 274 ? -3.034 2.212 22.369 1.00 92.12 274 LEU A N 1
ATOM 2117 C CA . LEU A 1 274 ? -2.798 3.466 21.652 1.00 92.12 274 LEU A CA 1
ATOM 2118 C C . LEU A 1 274 ? -1.372 3.990 21.862 1.00 92.12 274 LEU A C 1
ATOM 2120 O O . LEU A 1 274 ? -0.735 4.407 20.897 1.00 92.12 274 LEU A O 1
ATOM 2124 N N . ALA A 1 275 ? -0.847 3.927 23.089 1.00 88.94 275 ALA A N 1
ATOM 2125 C CA . ALA A 1 275 ? 0.514 4.360 23.396 1.00 88.94 275 ALA A CA 1
ATOM 2126 C C . ALA A 1 275 ? 1.569 3.512 22.667 1.00 88.94 275 ALA A C 1
ATOM 2128 O O . ALA A 1 275 ? 2.472 4.061 22.034 1.00 88.94 275 ALA A O 1
ATOM 2129 N N . VAL A 1 276 ? 1.428 2.181 22.698 1.00 87.00 276 VAL A N 1
ATOM 2130 C CA . VAL A 1 276 ? 2.335 1.252 22.003 1.00 87.00 276 VAL A CA 1
ATOM 2131 C C . VAL A 1 276 ? 2.276 1.466 20.491 1.00 87.00 276 VAL A C 1
ATOM 2133 O O . VAL A 1 276 ? 3.317 1.549 19.842 1.00 87.00 276 VAL A O 1
ATOM 2136 N N . THR A 1 277 ? 1.073 1.616 19.931 1.00 88.38 277 THR A N 1
ATOM 2137 C CA . THR A 1 277 ? 0.891 1.887 18.497 1.00 88.38 277 THR A CA 1
ATOM 2138 C C . THR A 1 277 ? 1.512 3.229 18.113 1.00 88.38 277 THR A C 1
ATOM 2140 O O . THR A 1 277 ? 2.269 3.307 17.151 1.00 88.38 277 THR A O 1
ATOM 2143 N N . GLY A 1 278 ? 1.262 4.290 18.885 1.00 91.12 278 GLY A N 1
ATOM 2144 C CA . GLY A 1 278 ? 1.833 5.615 18.635 1.00 91.12 278 GLY A CA 1
ATOM 2145 C C . GLY A 1 278 ? 3.362 5.624 18.690 1.00 91.12 278 GLY A C 1
ATOM 2146 O O . GLY A 1 278 ? 4.008 6.239 17.840 1.00 91.12 278 GLY A O 1
ATOM 2147 N N . TRP A 1 279 ? 3.952 4.895 19.642 1.00 89.94 279 TRP A N 1
ATOM 2148 C CA . TRP A 1 279 ? 5.401 4.712 19.726 1.00 89.94 279 TRP A CA 1
ATOM 2149 C C . TRP A 1 279 ? 5.962 3.967 18.503 1.00 89.94 279 TRP A C 1
ATOM 2151 O O . TRP A 1 279 ? 6.929 4.436 17.897 1.00 89.94 279 TRP A O 1
ATOM 2161 N N . HIS A 1 280 ? 5.317 2.869 18.089 1.00 87.81 280 HIS A N 1
ATOM 2162 C CA . HIS A 1 280 ? 5.695 2.091 16.900 1.00 87.81 280 HIS A CA 1
ATOM 2163 C C . HIS A 1 280 ? 5.645 2.937 15.621 1.00 87.81 280 HIS A C 1
ATOM 2165 O O . HIS A 1 280 ? 6.621 3.007 14.873 1.00 87.81 280 HIS A O 1
ATOM 2171 N N . LEU A 1 281 ? 4.543 3.663 15.406 1.00 92.06 281 LEU A N 1
ATOM 2172 C CA . LEU A 1 281 ? 4.366 4.538 14.244 1.00 92.06 281 LEU A CA 1
ATOM 2173 C C . LEU A 1 281 ? 5.386 5.678 14.219 1.00 92.06 281 LEU A C 1
ATOM 2175 O O . LEU A 1 281 ? 5.952 5.973 13.167 1.00 92.06 281 LEU A O 1
ATOM 2179 N N . ARG A 1 282 ? 5.677 6.295 15.373 1.00 91.44 282 ARG A N 1
ATOM 2180 C CA . ARG A 1 282 ? 6.723 7.323 15.477 1.00 91.44 282 ARG A CA 1
ATOM 2181 C C . ARG A 1 282 ? 8.078 6.770 15.038 1.00 91.44 282 ARG A C 1
ATOM 2183 O O . ARG A 1 282 ? 8.791 7.443 14.295 1.00 91.44 282 ARG A O 1
ATOM 2190 N N . TYR A 1 283 ? 8.434 5.567 15.485 1.00 87.62 283 TYR A N 1
ATOM 2191 C CA . TYR A 1 283 ? 9.689 4.929 15.092 1.00 87.62 283 TYR A CA 1
ATOM 2192 C C . TYR A 1 283 ? 9.743 4.682 13.579 1.00 87.62 283 TYR A C 1
ATOM 2194 O O . TYR A 1 283 ? 10.709 5.082 12.924 1.00 87.62 283 TYR A O 1
ATOM 2202 N N . MET A 1 284 ? 8.682 4.100 13.013 1.00 86.94 284 MET A N 1
ATOM 2203 C CA . MET A 1 284 ? 8.609 3.781 11.585 1.00 86.94 284 MET A CA 1
ATOM 2204 C C . MET A 1 284 ? 8.638 5.018 10.678 1.00 86.94 284 MET A C 1
ATOM 2206 O O . MET A 1 284 ? 9.260 4.986 9.615 1.00 86.94 284 MET A O 1
ATOM 2210 N N . LEU A 1 285 ? 7.973 6.105 11.078 1.00 89.06 285 LEU A N 1
ATOM 2211 C CA . LEU A 1 285 ? 7.858 7.315 10.262 1.00 89.06 285 LEU A CA 1
ATOM 2212 C C . LEU A 1 285 ? 9.103 8.208 10.331 1.00 89.06 285 LEU A C 1
ATOM 2214 O O . LEU A 1 285 ? 9.471 8.799 9.312 1.00 89.06 285 LEU A O 1
ATOM 2218 N N . TYR A 1 286 ? 9.748 8.303 11.501 1.00 86.88 286 TYR A N 1
ATOM 2219 C CA . TYR A 1 286 ? 10.786 9.311 11.754 1.00 86.88 286 TYR A CA 1
ATOM 2220 C C . TYR A 1 286 ? 12.188 8.758 12.029 1.00 86.88 286 TYR A C 1
ATOM 2222 O O . TYR A 1 286 ? 13.146 9.507 11.866 1.00 86.88 286 TYR A O 1
ATOM 2230 N N . ILE A 1 287 ? 12.334 7.498 12.455 1.00 86.62 287 ILE A N 1
ATOM 2231 C CA . ILE A 1 287 ? 13.638 6.941 12.858 1.00 86.62 287 ILE A CA 1
ATOM 2232 C C . ILE A 1 287 ? 14.166 5.989 11.789 1.00 86.62 287 ILE A C 1
ATOM 2234 O O . ILE A 1 287 ? 15.106 6.318 11.068 1.00 86.62 287 ILE A O 1
ATOM 2238 N N . LYS A 1 288 ? 13.561 4.806 11.666 1.00 83.94 288 LYS A N 1
ATOM 2239 C CA . LYS A 1 288 ? 13.959 3.792 10.690 1.00 83.94 288 LYS A CA 1
ATOM 2240 C C . LYS A 1 288 ? 12.717 3.067 10.208 1.00 83.94 288 LYS A C 1
ATOM 2242 O O . LYS A 1 288 ? 12.004 2.440 10.988 1.00 83.94 288 LYS A O 1
ATOM 2247 N N . PHE A 1 289 ? 12.496 3.122 8.903 1.00 86.25 289 PHE A N 1
ATOM 2248 C CA . PHE A 1 289 ? 11.476 2.305 8.277 1.00 86.25 289 PHE A CA 1
ATOM 2249 C C . PHE A 1 289 ? 12.032 0.891 8.070 1.00 86.25 289 PHE A C 1
ATOM 2251 O O . PHE A 1 289 ? 12.903 0.686 7.227 1.00 86.25 289 PHE A O 1
ATOM 2258 N N . ASP A 1 290 ? 11.570 -0.060 8.882 1.00 83.75 290 ASP A N 1
ATOM 2259 C CA . ASP A 1 290 ? 11.982 -1.463 8.826 1.00 83.75 290 ASP A CA 1
ATOM 2260 C C . ASP A 1 290 ? 10.749 -2.356 8.641 1.00 83.75 290 ASP A C 1
ATOM 2262 O O . ASP A 1 290 ? 9.971 -2.594 9.569 1.00 83.75 290 ASP A O 1
ATOM 2266 N N . TYR A 1 291 ? 10.551 -2.821 7.406 1.00 79.31 291 TYR A N 1
ATOM 2267 C CA . TYR A 1 291 ? 9.416 -3.666 7.046 1.00 79.31 291 TYR A CA 1
ATOM 2268 C C . TYR A 1 291 ? 9.424 -5.002 7.802 1.00 79.31 291 TYR A C 1
ATOM 2270 O O . TYR A 1 291 ? 8.383 -5.464 8.272 1.00 79.31 291 TYR A O 1
ATOM 2278 N N . GLY A 1 292 ? 10.598 -5.618 7.964 1.00 78.69 292 GLY A N 1
ATOM 2279 C CA . GLY A 1 292 ? 10.726 -6.893 8.667 1.00 78.69 292 GLY A CA 1
ATOM 2280 C C . GLY A 1 292 ? 10.297 -6.766 10.125 1.00 78.69 292 GLY A C 1
ATOM 2281 O O . GLY A 1 292 ? 9.532 -7.595 10.627 1.00 78.69 292 GLY A O 1
ATOM 2282 N N . TRP A 1 293 ? 10.726 -5.689 10.782 1.00 80.00 293 TRP A N 1
ATOM 2283 C CA . TRP A 1 293 ? 10.299 -5.355 12.136 1.00 80.00 293 TRP A CA 1
ATOM 2284 C C . TRP A 1 293 ? 8.795 -5.069 12.222 1.00 80.00 293 TRP A C 1
ATOM 2286 O O . TRP A 1 293 ? 8.126 -5.595 13.111 1.00 80.00 293 TRP A O 1
ATOM 2296 N N . ASN A 1 294 ? 8.237 -4.336 11.255 1.00 85.62 294 ASN A N 1
ATOM 2297 C CA . ASN A 1 294 ? 6.801 -4.072 11.185 1.00 85.62 294 ASN A CA 1
ATOM 2298 C C . ASN A 1 294 ? 5.961 -5.356 11.132 1.00 85.62 294 ASN A C 1
ATOM 2300 O O . ASN A 1 294 ? 4.999 -5.518 11.880 1.00 85.62 294 ASN A O 1
ATOM 2304 N N . MET A 1 295 ? 6.354 -6.308 10.285 1.00 82.00 295 MET A N 1
ATOM 2305 C CA . MET A 1 295 ? 5.640 -7.581 10.167 1.00 82.00 295 MET A CA 1
ATOM 2306 C C . MET A 1 295 ? 5.751 -8.434 11.436 1.00 82.00 295 MET A C 1
ATOM 2308 O O . MET A 1 295 ? 4.818 -9.166 11.762 1.00 82.00 295 MET A O 1
ATOM 2312 N N . ARG A 1 296 ? 6.870 -8.353 12.169 1.00 80.31 296 ARG A N 1
ATOM 2313 C CA . ARG A 1 296 ? 7.019 -9.014 13.479 1.00 80.31 296 ARG A CA 1
ATOM 2314 C C . ARG A 1 296 ? 6.107 -8.374 14.527 1.00 80.31 296 ARG A C 1
ATOM 2316 O O . ARG A 1 296 ? 5.412 -9.104 15.230 1.00 80.31 296 ARG A O 1
ATOM 2323 N N . TYR A 1 297 ? 6.055 -7.042 14.576 1.00 80.00 297 TYR A N 1
ATOM 2324 C CA . TYR A 1 297 ? 5.164 -6.291 15.463 1.00 80.00 297 TYR A CA 1
ATOM 2325 C C . TYR A 1 297 ? 3.691 -6.656 15.237 1.00 80.00 297 TYR A C 1
ATOM 2327 O O . TYR A 1 297 ? 3.008 -7.048 16.181 1.00 80.00 297 TYR A O 1
ATOM 2335 N N . LEU A 1 298 ? 3.227 -6.646 13.982 1.00 80.19 298 LEU A N 1
ATOM 2336 C CA . LEU A 1 298 ? 1.849 -7.009 13.626 1.00 80.19 298 LEU A CA 1
ATOM 2337 C C . LEU A 1 298 ? 1.482 -8.453 14.005 1.00 80.19 298 LEU A C 1
ATOM 2339 O O . LEU A 1 298 ? 0.327 -8.735 14.311 1.00 80.19 298 LEU A O 1
ATOM 2343 N N . ARG A 1 299 ? 2.456 -9.371 14.010 1.00 80.06 299 ARG A N 1
ATOM 2344 C CA . ARG A 1 299 ? 2.271 -10.767 14.444 1.00 80.06 299 ARG A CA 1
ATOM 2345 C C . ARG A 1 299 ? 2.408 -10.970 15.957 1.00 80.06 299 ARG A C 1
ATOM 2347 O O . ARG A 1 299 ? 2.322 -12.107 16.411 1.00 80.06 299 ARG A O 1
ATOM 2354 N N . GLY A 1 300 ? 2.673 -9.917 16.733 1.00 71.31 300 GLY A N 1
ATOM 2355 C CA . GLY A 1 300 ? 2.936 -10.025 18.171 1.00 71.31 300 GLY A CA 1
ATOM 2356 C C . GLY A 1 300 ? 4.246 -10.748 18.507 1.00 71.31 300 GLY A C 1
ATOM 2357 O O . GLY A 1 300 ? 4.405 -11.262 19.611 1.00 71.31 300 GLY A O 1
ATOM 2358 N N . GLN A 1 301 ? 5.193 -10.812 17.567 1.00 70.88 301 GLN A N 1
ATOM 2359 C CA . GLN A 1 301 ? 6.493 -11.445 17.775 1.00 70.88 301 GLN A CA 1
ATOM 2360 C C . GLN A 1 301 ? 7.438 -10.457 18.469 1.00 70.88 301 GLN A C 1
ATOM 2362 O O . GLN A 1 301 ? 8.139 -9.681 17.819 1.00 70.88 301 GLN A O 1
ATOM 2367 N N . VAL A 1 302 ? 7.456 -10.492 19.801 1.00 56.97 302 VAL A N 1
ATOM 2368 C CA . VAL A 1 302 ? 8.460 -9.808 20.626 1.00 56.97 302 VAL A CA 1
ATOM 2369 C C . VAL A 1 302 ? 9.569 -10.821 20.917 1.00 56.97 302 VAL A C 1
ATOM 2371 O O . VAL A 1 302 ? 9.307 -11.855 21.517 1.00 56.97 302 VAL A O 1
ATOM 2374 N N . ASN A 1 303 ? 10.791 -10.530 20.465 1.00 44.88 303 ASN A N 1
ATOM 2375 C CA . ASN A 1 303 ? 11.989 -11.387 20.478 1.00 44.88 303 ASN A CA 1
ATOM 2376 C C . ASN A 1 303 ? 12.060 -12.499 19.417 1.00 44.88 303 ASN A C 1
ATOM 2378 O O . ASN A 1 303 ? 11.827 -13.674 19.674 1.00 44.88 303 ASN A O 1
ATOM 2382 N N . GLN A 1 304 ? 12.627 -12.140 18.268 1.00 45.53 304 GLN A N 1
ATOM 2383 C CA . GLN A 1 304 ? 13.895 -12.768 17.898 1.00 45.53 304 GLN A CA 1
ATOM 2384 C C . GLN A 1 304 ? 14.931 -11.653 17.828 1.00 45.53 304 GLN A C 1
ATOM 2386 O O . GLN A 1 304 ? 14.769 -10.688 17.082 1.00 45.53 304 GLN A O 1
ATOM 2391 N N . SER A 1 305 ? 15.893 -11.770 18.735 1.00 39.28 305 SER A N 1
ATOM 2392 C CA . SER A 1 305 ? 17.044 -10.912 18.976 1.00 39.28 305 SER A CA 1
ATOM 2393 C C . SER A 1 305 ? 17.523 -10.128 17.759 1.00 39.28 305 SER A C 1
ATOM 2395 O O . SER A 1 305 ? 17.812 -10.697 16.708 1.00 39.28 305 SER A O 1
ATOM 2397 N N . ILE A 1 306 ? 17.741 -8.833 17.986 1.00 41.34 306 ILE A N 1
ATOM 2398 C CA . ILE A 1 306 ? 18.810 -8.065 17.346 1.00 41.34 306 ILE A CA 1
ATOM 2399 C C . ILE A 1 306 ? 20.134 -8.660 17.867 1.00 41.34 306 ILE A C 1
ATOM 2401 O O . ILE A 1 306 ? 20.785 -8.127 18.757 1.00 41.34 306 ILE A O 1
ATOM 2405 N N . HIS A 1 307 ? 20.440 -9.861 17.395 1.00 31.88 307 HIS A N 1
ATOM 2406 C CA . HIS A 1 307 ? 21.777 -10.423 17.327 1.00 31.88 307 HIS A CA 1
ATOM 2407 C C . HIS A 1 307 ? 21.950 -10.757 15.852 1.00 31.88 307 HIS A C 1
ATOM 2409 O O . HIS A 1 307 ? 21.710 -11.883 15.424 1.00 31.88 307 HIS A O 1
ATOM 2415 N N . GLU A 1 308 ? 22.249 -9.716 15.086 1.00 34.28 308 GLU A N 1
ATOM 2416 C CA . GLU A 1 308 ? 22.792 -9.798 13.735 1.00 34.28 308 GLU A CA 1
ATOM 2417 C C . GLU A 1 308 ? 24.065 -8.955 13.723 1.00 34.28 308 GLU A C 1
ATOM 2419 O O . GLU A 1 308 ? 23.983 -7.774 14.140 1.00 34.28 308 GLU A O 1
#

Mean predicted aligned error: 13.7 Å

Organism: NCBI:txid1157962

Nearest PDB structures (foldseek):
  8jun-assembly1_B  TM=5.129E-01  e=6.549E-01  Homo sapiens
  8j6o-assembly1_B  TM=3.768E-01  e=1.518E+00  Aequorea victoria
  8kcw-assembly1_C  TM=4.639E-01  e=4.506E+00  Homo sapiens

pLDDT: mean 76.24, std 22.5, range [25.94, 98.31]

Secondary structure (DSSP, 8-state):
-HHHHHHHHHHHHH----PPPTTTT-HHHHHHHHHHHHHSEEEEETTEEEE-TT-TTS-SS---HHHHHTT--HHHHHHHHHHHHHHHHHHHTT-TT------BTTB--PPPBTTBTTHHHHHHHHHHHHHHHHHHHHHHHHHHHHHT----S---------TTSSTTTTTT----------------------------TTHHHHHHHHHHHHHHHHHHHHHHH---HHHHHHHHHHHHHHHHHHHHHHHHHHHTTS-HHHHHHHHHHHHHHHHHHHHHHHHHHHT---HHHHHHHHTT---S----